Protein AF-A0A6M4IP39-F1 (afdb_monomer_lite)

Secondary structure (DSSP, 8-state):
----------GGGTSS-TTS-HHHHS--PPPPSS-TTTT-HHHHHT-S-TTSPTTSHHHHHHHHHHHHHS-HHHHHHHHHHHHHHT-EEEE----HHHHHHHHTTPPBPPTT--PPBP-TTHHHHBSS--GGGTTBBB---TTS-B-GGGS-SSPPPHHHHSS--HHHHHHHHHHIIIIIHHHHHHTT-TTT-S----SHHHHHHHHHHHHHHHHHHHHHHHHHHTSGGGGTEEEETTEEEETTBTTS--B----EEEEESSTT-PBP-STHHHHHHHHHHH-TTT---S--TTT----SHHHHHHHHHHHHTTSTTTPPPEEEE-TTS-EEEEEEETTTTEEEEGGG-TT--GGGGGSHHHHTT-

Foldseek 3Di:
DDDDPDDPDPCVVPDDDLFDCQVVLQDFQDFDPDQPQPVVVVLLQQAADVVDDRPDLNRQLFSQLLCQQAGRLQLVLLQVLCQVLQKKFWFGGDGPLLLVCLNRRATADAPSQPFFFADLLCLLQEVPDDPSRGQFGFAFQSLDNFWQVPDDPDQDALVVQLDDDVVSLVVSVVCSVPPRVVVCVVVPVVVVRPDDPDDVVSSVVSVVVNSVNSNSNSVCVCCCPPNRCVVFWDHDRGFIDGPVGNPHTHGHATGTAFMANFPFAHGDDDPSQVVSQVSQCPRSSHNDNDGHLLNDDDPDPVSVVVSVVVLVLQAPQAHFWIFMRGSVSHTHTWGQHVVVRTTDGVVVHVNSCNSSCVGPSSVVVD

Radius of gyration: 21.21 Å; chains: 1; bounding box: 54×67×52 Å

Sequence (366 aa):
MTGPKVSRENAFFNQPGENSNIAPVVFKSDPANSSTGWNKATYFQQLGDPRHAMGSAERNMEQEYLLQGMVKGAMTAAAQISTKYKIGISVRPTGVLAHMGIESGNPTKAQEFKNKTSKELDFFLCDEIKWEDIGAVVHYNPRVGWTSGARPNGAVKVSAAAQVTDQEWLKKRTYIESVRLPTLKSRKFDERLRFWPKTEQDWNKLRDLFKDRAKEFAEEDHEYRFGHYKEHAAIEGPYIRLKARPDVNMVGDHDLFGFTKDDTGTLIHDATFPHVQKALQESLEFQAQHGGIWNWRPSEPFHQEIKRKIMGAHSPPNGDPLLHFLPSGVLRAAFYIPATERLESVWEHPGAATWRTQTFSGKAKQ

pLDDT: mean 81.84, std 15.63, range [29.33, 96.69]

Organism: NCBI:txid2732249

Structure (mmCIF, N/CA/C/O backbone):
data_AF-A0A6M4IP39-F1
#
_entry.id   AF-A0A6M4IP39-F1
#
loop_
_atom_site.group_PDB
_atom_site.id
_atom_site.type_symbol
_atom_site.label_atom_id
_atom_site.label_alt_id
_atom_site.label_comp_id
_atom_site.label_asym_id
_atom_site.label_entity_id
_atom_site.label_seq_id
_atom_site.pdbx_PDB_ins_code
_atom_site.Cartn_x
_atom_site.Cartn_y
_atom_site.Cartn_z
_atom_site.occupancy
_atom_site.B_iso_or_equiv
_atom_site.auth_seq_id
_atom_site.auth_comp_id
_atom_site.auth_asym_id
_atom_site.auth_atom_id
_atom_site.pdbx_PDB_model_num
ATOM 1 N N . MET A 1 1 ? -6.170 -42.284 15.756 1.00 32.41 1 MET A N 1
ATOM 2 C CA . MET A 1 1 ? -4.795 -41.756 15.641 1.00 32.41 1 MET A CA 1
ATOM 3 C C . MET A 1 1 ? -4.872 -40.405 14.959 1.00 32.41 1 MET A C 1
ATOM 5 O O . MET A 1 1 ? -5.077 -40.325 13.758 1.00 32.41 1 MET A O 1
ATOM 9 N N . THR A 1 2 ? -4.864 -39.351 15.763 1.00 34.38 2 THR A N 1
ATOM 10 C CA . THR A 1 2 ? -4.956 -37.958 15.329 1.00 34.38 2 THR A CA 1
ATOM 11 C C . THR A 1 2 ? -3.569 -37.498 14.899 1.00 34.38 2 THR A C 1
ATOM 13 O O . THR A 1 2 ? -2.687 -37.370 15.746 1.00 34.38 2 THR A O 1
ATOM 16 N N . GLY A 1 3 ? -3.371 -37.300 13.594 1.00 30.23 3 GLY A N 1
ATOM 17 C CA . GLY A 1 3 ? -2.144 -36.704 13.067 1.00 30.23 3 GLY A CA 1
ATOM 18 C C . GLY A 1 3 ? -1.891 -35.310 13.662 1.00 30.23 3 GLY A C 1
ATOM 19 O O . GLY A 1 3 ? -2.824 -34.698 14.197 1.00 30.23 3 GLY A O 1
ATOM 20 N N . PRO A 1 4 ? -0.650 -34.800 13.603 1.00 29.33 4 PRO A N 1
ATOM 21 C CA . PRO A 1 4 ? -0.313 -33.521 14.208 1.00 29.33 4 PRO A CA 1
ATOM 22 C C . PRO A 1 4 ? -1.158 -32.411 13.576 1.00 29.33 4 PRO A C 1
ATOM 24 O O . PRO A 1 4 ? -1.096 -32.169 12.372 1.00 29.33 4 PRO A O 1
ATOM 27 N N . LYS A 1 5 ? -1.964 -31.737 14.401 1.00 32.75 5 LYS A N 1
ATOM 28 C CA . LYS A 1 5 ? -2.618 -30.477 14.045 1.00 32.75 5 LYS A CA 1
ATOM 29 C C . LYS A 1 5 ? -1.533 -29.406 13.978 1.00 32.75 5 LYS A C 1
ATOM 31 O O . LYS A 1 5 ? -1.118 -28.900 15.015 1.00 32.75 5 LYS A O 1
ATOM 36 N N . VAL A 1 6 ? -1.068 -29.075 12.779 1.00 30.69 6 VAL A N 1
ATOM 37 C CA . VAL A 1 6 ? -0.152 -27.946 12.582 1.00 30.69 6 VAL A CA 1
ATOM 38 C C . VAL A 1 6 ? -1.001 -26.674 12.574 1.00 30.69 6 VAL A C 1
ATOM 40 O O . VAL A 1 6 ? -1.748 -26.413 11.630 1.00 30.69 6 VAL A O 1
ATOM 43 N N . SER A 1 7 ? -0.980 -25.928 13.678 1.00 34.69 7 SER A N 1
ATOM 44 C CA . SER A 1 7 ? -1.553 -24.586 13.732 1.00 34.69 7 SER A CA 1
ATOM 45 C C . SER A 1 7 ? -0.706 -23.645 12.868 1.00 34.69 7 SER A C 1
ATOM 47 O O . SER A 1 7 ? 0.518 -23.733 12.856 1.00 34.69 7 SER A O 1
ATOM 49 N N . ARG A 1 8 ? -1.366 -22.731 12.143 1.00 36.94 8 ARG A N 1
ATOM 50 C CA . ARG A 1 8 ? -0.761 -21.561 11.482 1.00 36.94 8 ARG A CA 1
ATOM 51 C C . ARG A 1 8 ? -0.236 -20.555 12.513 1.00 36.94 8 ARG A C 1
ATOM 53 O O . ARG A 1 8 ? -0.721 -19.432 12.592 1.00 36.94 8 ARG A O 1
ATOM 60 N N . GLU A 1 9 ? 0.682 -20.973 13.369 1.00 32.91 9 GLU A N 1
ATOM 61 C CA . GLU A 1 9 ? 1.481 -20.030 14.138 1.00 32.91 9 GLU A CA 1
ATOM 62 C C . GLU A 1 9 ? 2.682 -19.639 13.293 1.00 32.91 9 GLU A C 1
ATOM 64 O O . GLU A 1 9 ? 3.348 -20.483 12.697 1.00 32.91 9 GLU A O 1
ATOM 69 N N . ASN A 1 10 ? 2.900 -18.333 13.200 1.00 38.53 10 ASN A N 1
ATOM 70 C CA . ASN A 1 10 ? 3.994 -17.716 12.478 1.00 38.53 10 ASN A CA 1
ATOM 71 C C . ASN A 1 10 ? 5.320 -18.356 12.936 1.00 38.53 10 ASN A C 1
ATOM 73 O O . ASN A 1 10 ? 5.832 -18.035 14.009 1.00 38.53 10 ASN A O 1
ATOM 77 N N . ALA A 1 11 ? 5.868 -19.284 12.147 1.00 35.00 11 ALA A N 1
ATOM 78 C CA . ALA A 1 11 ? 7.069 -20.048 12.495 1.00 35.00 11 ALA A CA 1
ATOM 79 C C . ALA A 1 11 ? 8.320 -19.160 12.684 1.00 35.00 11 ALA A C 1
ATOM 81 O O . ALA A 1 11 ? 9.316 -19.616 13.242 1.00 35.00 11 ALA A O 1
ATOM 82 N N . PHE A 1 12 ? 8.235 -17.873 12.320 1.00 40.66 12 PHE A N 1
ATOM 83 C CA . PHE A 1 12 ? 9.247 -16.838 12.545 1.00 40.66 12 PHE A CA 1
ATOM 84 C C . PHE A 1 12 ? 9.597 -16.581 14.017 1.00 40.66 12 PHE A C 1
ATOM 86 O O . PHE A 1 12 ? 10.640 -15.989 14.278 1.00 40.66 12 PHE A O 1
ATOM 93 N N . PHE A 1 13 ? 8.771 -17.004 14.983 1.00 37.59 13 PHE A N 1
ATOM 94 C CA . PHE A 1 13 ? 9.135 -16.863 16.399 1.00 37.59 13 PHE A CA 1
ATOM 95 C C . PHE A 1 13 ? 9.952 -18.034 16.957 1.00 37.59 13 PHE A C 1
ATOM 97 O O . PHE A 1 13 ? 10.680 -17.823 17.920 1.00 37.59 13 PHE A O 1
ATOM 104 N N . ASN A 1 14 ? 9.872 -19.237 16.370 1.00 35.69 14 ASN A N 1
ATOM 105 C CA . ASN A 1 14 ? 10.423 -20.448 16.996 1.00 35.69 14 ASN A CA 1
ATOM 106 C C . ASN A 1 14 ? 11.271 -21.352 16.081 1.00 35.69 14 ASN A C 1
ATOM 108 O O . ASN A 1 14 ? 11.807 -22.337 16.587 1.00 35.69 14 ASN A O 1
ATOM 112 N N . GLN A 1 15 ? 11.430 -21.071 14.779 1.00 35.47 15 GLN A N 1
ATOM 113 C CA . GLN A 1 15 ? 12.333 -21.848 13.916 1.00 35.47 15 GLN A CA 1
ATOM 114 C C . GLN A 1 15 ? 13.237 -20.986 13.019 1.00 35.47 15 GLN A C 1
ATOM 116 O O . GLN A 1 15 ? 12.826 -19.917 12.568 1.00 35.47 15 GLN A O 1
ATOM 121 N N . PRO A 1 16 ? 14.475 -21.444 12.746 1.00 31.00 16 PRO A N 1
ATOM 122 C CA . PRO A 1 16 ? 15.430 -20.719 11.919 1.00 31.00 16 PRO A CA 1
ATOM 123 C C . PRO A 1 16 ? 15.108 -20.851 10.421 1.00 31.00 16 PRO A C 1
ATOM 125 O O . PRO A 1 16 ? 14.981 -21.958 9.901 1.00 31.00 16 PRO A O 1
ATOM 128 N N . GLY A 1 17 ? 15.060 -19.711 9.723 1.00 40.94 17 GLY A N 1
ATOM 129 C CA . GLY A 1 17 ? 15.098 -19.616 8.259 1.00 40.94 17 GLY A CA 1
ATOM 130 C C . GLY A 1 17 ? 13.974 -18.760 7.677 1.00 40.94 17 GLY A C 1
ATOM 131 O O . GLY A 1 17 ? 12.833 -19.198 7.615 1.00 40.94 17 GLY A O 1
ATOM 132 N N . GLU A 1 18 ? 14.302 -17.565 7.175 1.00 45.69 18 GLU A N 1
ATOM 133 C CA . GLU A 1 18 ? 13.341 -16.636 6.552 1.00 45.69 18 GLU A CA 1
ATOM 134 C C . GLU A 1 18 ? 12.689 -17.160 5.257 1.00 45.69 18 GLU A C 1
ATOM 136 O O . GLU A 1 18 ? 11.872 -16.455 4.692 1.00 45.69 18 GLU A O 1
ATOM 141 N N . ASN A 1 19 ? 13.039 -18.357 4.768 1.00 47.47 19 ASN A N 1
ATOM 142 C CA . ASN A 1 19 ? 12.832 -18.760 3.370 1.00 47.47 19 ASN A CA 1
ATOM 143 C C . ASN A 1 19 ? 12.096 -20.102 3.169 1.00 47.47 19 ASN A C 1
ATOM 145 O O . ASN A 1 19 ? 11.864 -20.494 2.027 1.00 47.47 19 ASN A O 1
ATOM 149 N N . SER A 1 20 ? 11.728 -20.827 4.232 1.00 45.84 20 SER A N 1
ATOM 150 C CA . SER A 1 20 ? 11.178 -22.195 4.130 1.00 45.84 20 SER A CA 1
ATOM 151 C C . SER A 1 20 ? 9.643 -22.293 4.147 1.00 45.84 20 SER A C 1
ATOM 153 O O . SER A 1 20 ? 9.112 -23.379 3.919 1.00 45.84 20 SER A O 1
ATOM 155 N N . ASN A 1 21 ? 8.915 -21.189 4.368 1.00 49.69 21 ASN A N 1
ATOM 156 C CA . ASN A 1 21 ? 7.457 -21.197 4.586 1.00 49.69 21 ASN A CA 1
ATOM 157 C C . ASN A 1 21 ? 6.626 -20.562 3.456 1.00 49.69 21 ASN A C 1
ATOM 159 O O . ASN A 1 21 ? 5.418 -20.383 3.609 1.00 49.69 21 ASN A O 1
ATOM 163 N N . ILE A 1 22 ? 7.223 -20.327 2.283 1.00 57.88 22 ILE A N 1
ATOM 164 C CA . ILE A 1 22 ? 6.550 -19.687 1.141 1.00 57.88 22 ILE A CA 1
ATOM 165 C C . ILE A 1 22 ? 5.250 -20.410 0.761 1.00 57.88 22 ILE A C 1
ATOM 167 O O . ILE A 1 22 ? 4.210 -19.777 0.625 1.00 57.88 22 ILE A O 1
ATOM 171 N N . ALA A 1 23 ? 5.268 -21.738 0.610 1.00 51.28 23 ALA A N 1
ATOM 172 C CA . ALA A 1 23 ? 4.086 -22.489 0.174 1.00 51.28 23 ALA A CA 1
ATOM 173 C C . ALA A 1 23 ? 2.902 -22.454 1.177 1.00 51.28 23 ALA A C 1
ATOM 175 O O . ALA A 1 23 ? 1.770 -22.281 0.726 1.00 51.28 23 ALA A O 1
ATOM 176 N N . PRO A 1 24 ? 3.113 -22.584 2.504 1.00 52.00 24 PRO A N 1
ATOM 177 C CA . PRO A 1 24 ? 2.072 -22.354 3.513 1.00 52.00 24 PRO A CA 1
ATOM 178 C C . PRO A 1 24 ? 1.496 -20.930 3.555 1.00 52.00 24 PRO A C 1
ATOM 180 O O . PRO A 1 24 ? 0.320 -20.769 3.885 1.00 52.00 24 PRO A O 1
ATOM 183 N N . VAL A 1 25 ? 2.325 -19.919 3.271 1.00 55.12 25 VAL A N 1
ATOM 184 C CA . VAL A 1 25 ? 1.980 -18.487 3.363 1.00 55.12 25 VAL A CA 1
ATOM 185 C C . VAL A 1 25 ? 1.290 -17.993 2.084 1.00 55.12 25 VAL A C 1
ATOM 187 O O . VAL A 1 25 ? 0.433 -17.115 2.127 1.00 55.12 25 VAL A O 1
ATOM 190 N N . VAL A 1 26 ? 1.564 -18.636 0.947 1.00 56.53 26 VAL A N 1
ATOM 191 C CA . VAL A 1 26 ? 0.835 -18.481 -0.318 1.00 56.53 26 VAL A CA 1
ATOM 192 C C . VAL A 1 26 ? -0.561 -19.105 -0.181 1.00 56.53 26 VAL A C 1
ATOM 194 O O . VAL A 1 26 ? -0.876 -20.172 -0.711 1.00 56.53 26 VAL A O 1
ATOM 197 N N . PHE A 1 27 ? -1.428 -18.466 0.597 1.00 57.66 27 PHE A N 1
ATOM 198 C CA . PHE A 1 27 ? -2.821 -18.860 0.673 1.00 57.66 27 PHE A CA 1
ATOM 199 C C . PHE A 1 27 ? -3.473 -18.657 -0.699 1.00 57.66 27 PHE A C 1
ATOM 201 O O . PHE A 1 27 ? -3.361 -17.599 -1.316 1.00 57.66 27 PHE A O 1
ATOM 208 N N . LYS A 1 28 ? -4.147 -19.694 -1.198 1.00 56.03 28 LYS A N 1
ATOM 209 C CA . LYS A 1 28 ? -4.933 -19.616 -2.428 1.00 56.03 28 LYS A CA 1
ATOM 210 C C . LYS A 1 28 ? -6.314 -19.082 -2.060 1.00 56.03 28 LYS A C 1
ATOM 212 O O . LYS A 1 28 ? -7.106 -19.822 -1.488 1.00 56.03 28 LYS A O 1
ATOM 217 N N . SER A 1 29 ? -6.601 -17.820 -2.364 1.00 59.88 29 SER A N 1
ATOM 218 C CA . SER A 1 29 ? -7.988 -17.359 -2.446 1.00 59.88 29 SER A CA 1
ATOM 219 C C . SER A 1 29 ? -8.647 -18.008 -3.656 1.00 59.88 29 SER A C 1
ATOM 221 O O . SER A 1 29 ? -8.088 -18.001 -4.761 1.00 59.88 29 SER A O 1
ATOM 223 N N . ASP A 1 30 ? -9.846 -18.541 -3.454 1.00 64.81 30 ASP A N 1
ATOM 224 C CA . ASP A 1 30 ? -10.755 -18.759 -4.570 1.00 64.81 30 ASP A CA 1
ATOM 225 C C . ASP A 1 30 ? -11.173 -17.387 -5.123 1.00 64.81 30 ASP A C 1
ATOM 227 O O . ASP A 1 30 ? -11.364 -16.449 -4.339 1.00 64.81 30 ASP A O 1
ATOM 231 N N . PRO A 1 31 ? -11.298 -17.229 -6.452 1.00 66.25 31 PRO A N 1
ATOM 232 C CA . PRO A 1 31 ? -11.844 -16.010 -7.032 1.00 66.25 31 PRO A CA 1
ATOM 233 C C . PRO A 1 31 ? -13.215 -15.696 -6.428 1.00 66.25 31 PRO A C 1
ATOM 235 O O . PRO A 1 31 ? -14.094 -16.561 -6.375 1.00 66.25 31 PRO A O 1
ATOM 238 N N . ALA A 1 32 ? -13.416 -14.460 -5.972 1.00 65.12 32 ALA A N 1
ATOM 239 C CA . ALA A 1 32 ? -14.721 -14.051 -5.481 1.00 65.12 32 ALA A CA 1
ATOM 240 C C . ALA A 1 32 ? -15.706 -13.935 -6.656 1.00 65.12 32 ALA A C 1
ATOM 242 O O . ALA A 1 32 ? -15.458 -13.224 -7.628 1.00 65.12 32 ALA A O 1
ATOM 243 N N . ASN A 1 33 ? -16.869 -14.584 -6.547 1.00 59.91 33 ASN A N 1
ATOM 244 C CA . ASN A 1 33 ? -17.931 -14.495 -7.562 1.00 59.91 33 ASN A CA 1
ATOM 245 C C . ASN A 1 33 ? -18.679 -13.142 -7.541 1.00 59.91 33 ASN A C 1
ATOM 247 O O . ASN A 1 33 ? -19.516 -12.878 -8.402 1.00 59.91 33 ASN A O 1
ATOM 251 N N . SER A 1 34 ? -18.418 -12.293 -6.542 1.00 64.69 34 SER A N 1
ATOM 252 C CA . SER A 1 34 ? -19.003 -10.958 -6.377 1.00 64.69 34 SER A CA 1
ATOM 253 C C . SER A 1 34 ? -18.139 -10.110 -5.443 1.00 64.69 34 SER A C 1
ATOM 255 O O . SER A 1 34 ? -17.521 -10.663 -4.538 1.00 64.69 34 SER A O 1
ATOM 257 N N . SER A 1 35 ? -18.155 -8.780 -5.583 1.00 63.84 35 SER A N 1
ATOM 258 C CA . SER A 1 35 ? -17.438 -7.897 -4.649 1.00 63.84 35 SER A CA 1
ATOM 259 C C . SER A 1 35 ? -18.104 -7.897 -3.265 1.00 63.84 35 SER A C 1
ATOM 261 O O . SER A 1 35 ? -19.303 -7.623 -3.121 1.00 63.84 35 SER A O 1
ATOM 263 N N . THR A 1 36 ? -17.321 -8.219 -2.237 1.00 67.62 36 THR A N 1
ATOM 264 C CA . THR A 1 36 ? -17.789 -8.347 -0.853 1.00 67.62 36 THR A CA 1
ATOM 265 C C . THR A 1 36 ? -18.111 -6.974 -0.244 1.00 67.62 36 THR A C 1
ATOM 267 O O . THR A 1 36 ? -17.417 -5.985 -0.460 1.00 67.62 36 THR A O 1
ATOM 270 N N . GLY A 1 37 ? -19.197 -6.889 0.532 1.00 67.44 37 GLY A N 1
ATOM 271 C CA . GLY A 1 37 ? -19.563 -5.688 1.298 1.00 67.44 37 GLY A CA 1
ATOM 272 C C . GLY A 1 37 ? -20.497 -4.693 0.593 1.00 67.44 37 GLY A C 1
ATOM 273 O O . GLY A 1 37 ? -21.077 -3.842 1.261 1.00 67.44 37 GLY A O 1
ATOM 274 N N . TRP A 1 38 ? -20.764 -4.799 -0.713 1.00 68.06 38 TRP A N 1
ATOM 275 C CA . TRP A 1 38 ? -21.693 -3.869 -1.394 1.00 68.06 38 TRP A CA 1
ATOM 276 C C . TRP A 1 38 ? -23.122 -3.876 -0.831 1.00 68.06 38 TRP A C 1
ATOM 278 O O . TRP A 1 38 ? -23.805 -2.855 -0.865 1.00 68.06 38 TRP A O 1
ATOM 288 N N . ASN A 1 39 ? -23.553 -4.990 -0.238 1.00 73.88 39 ASN A N 1
ATOM 289 C CA . ASN A 1 39 ? -24.839 -5.116 0.449 1.00 73.88 39 ASN A CA 1
ATOM 290 C C . ASN A 1 39 ? -24.848 -4.539 1.883 1.00 73.88 39 ASN A C 1
ATOM 292 O O . ASN A 1 39 ? -25.855 -4.652 2.580 1.00 73.88 39 ASN A O 1
ATOM 296 N N . LYS A 1 40 ? -23.753 -3.919 2.344 1.00 81.62 40 LYS A N 1
ATOM 297 C CA . LYS A 1 40 ? -23.612 -3.302 3.676 1.00 81.62 40 LYS A CA 1
ATOM 298 C C . LYS A 1 40 ? -23.614 -1.772 3.605 1.00 81.62 40 LYS A C 1
ATOM 300 O O . LYS A 1 40 ? -22.823 -1.116 4.276 1.00 81.62 40 LYS A O 1
ATOM 305 N N . ALA A 1 41 ? -24.500 -1.188 2.797 1.00 82.00 41 ALA A N 1
ATOM 306 C CA . ALA A 1 41 ? -24.545 0.259 2.558 1.00 82.00 41 ALA A CA 1
ATOM 307 C C . ALA A 1 41 ? -24.568 1.100 3.851 1.00 82.00 41 ALA A C 1
ATOM 309 O O . ALA A 1 41 ? -23.860 2.099 3.940 1.00 82.00 41 ALA A O 1
ATOM 310 N N . THR A 1 42 ? -25.308 0.658 4.871 1.00 85.69 42 THR A N 1
ATOM 311 C CA . THR A 1 42 ? -25.401 1.343 6.170 1.00 85.69 42 THR A CA 1
ATOM 312 C C . THR A 1 42 ? -24.066 1.413 6.910 1.00 85.69 42 THR A C 1
ATOM 314 O O . THR A 1 42 ? -23.746 2.456 7.468 1.00 85.69 42 THR A O 1
ATOM 317 N N . TYR A 1 43 ? -23.255 0.351 6.868 1.00 88.25 43 TYR A N 1
ATOM 318 C CA . TYR A 1 43 ? -21.908 0.361 7.446 1.00 88.25 43 TYR A CA 1
ATOM 319 C C . TYR A 1 43 ? -21.026 1.402 6.747 1.00 88.25 43 TYR A C 1
ATOM 321 O O . TYR A 1 43 ? -20.397 2.229 7.402 1.00 88.25 43 TYR A O 1
ATOM 329 N N . PHE A 1 44 ? -21.046 1.426 5.411 1.00 88.88 44 PHE A N 1
ATOM 330 C CA . PHE A 1 44 ? -20.214 2.355 4.646 1.00 88.88 44 PHE A CA 1
ATOM 331 C C . PHE A 1 44 ? -20.637 3.818 4.800 1.00 88.88 44 PHE A C 1
ATOM 333 O O . PHE A 1 44 ? -19.781 4.697 4.790 1.00 88.88 44 PHE A O 1
ATOM 340 N N . GLN A 1 45 ? -21.929 4.090 4.996 1.00 87.44 45 GLN A N 1
ATOM 341 C CA . GLN A 1 45 ? -22.440 5.429 5.322 1.00 87.44 45 GLN A CA 1
ATOM 342 C C . GLN A 1 45 ? -21.949 5.928 6.691 1.00 87.44 45 GLN A C 1
ATOM 344 O O . GLN A 1 45 ? -21.819 7.131 6.901 1.00 87.44 45 GLN A O 1
ATOM 349 N N . GLN A 1 46 ? -21.633 5.005 7.601 1.00 91.00 46 GLN A N 1
ATOM 350 C CA . GLN A 1 46 ? -21.179 5.277 8.963 1.00 91.00 46 GLN A CA 1
ATOM 351 C C . GLN A 1 46 ? -19.649 5.234 9.119 1.00 91.00 46 GLN A C 1
ATOM 353 O O . GLN A 1 46 ? -19.152 5.201 10.244 1.00 91.00 46 GLN A O 1
ATOM 358 N N . LEU A 1 47 ? -18.878 5.321 8.031 1.00 94.81 47 LEU A N 1
ATOM 359 C CA . LEU A 1 47 ? -17.418 5.478 8.104 1.00 94.81 47 LEU A CA 1
ATOM 360 C C . LEU A 1 47 ? -17.005 6.882 8.546 1.00 94.81 47 LEU A C 1
ATOM 362 O O . LEU A 1 47 ? -17.576 7.855 8.055 1.00 94.81 47 LEU A O 1
ATOM 366 N N . GLY A 1 48 ? -16.015 6.971 9.436 1.00 95.31 48 GLY A N 1
ATOM 367 C CA . GLY A 1 48 ? -15.448 8.199 9.999 1.00 95.31 48 GLY A CA 1
ATOM 368 C C . GLY A 1 48 ? -15.761 8.411 11.488 1.00 95.31 48 GLY A C 1
ATOM 369 O O . GLY A 1 48 ? -16.521 7.659 12.110 1.00 95.31 48 GLY A O 1
ATOM 370 N N . ASP A 1 49 ? -15.230 9.489 12.060 1.00 93.94 49 ASP A N 1
ATOM 371 C CA . ASP A 1 49 ? -15.394 9.872 13.464 1.00 93.94 49 ASP A CA 1
ATOM 372 C C . ASP A 1 49 ? -16.818 10.388 13.771 1.00 93.94 49 ASP A C 1
ATOM 374 O O . ASP A 1 49 ? -17.264 11.369 13.160 1.00 93.94 49 ASP A O 1
ATOM 378 N N . PRO A 1 50 ? -17.582 9.726 14.667 1.00 93.81 50 PRO A N 1
ATOM 379 C CA . PRO A 1 50 ? -19.012 9.989 14.886 1.00 93.81 50 PRO A CA 1
ATOM 380 C C . PRO A 1 50 ? -19.320 11.371 15.472 1.00 93.81 50 PRO A C 1
ATOM 382 O O . PRO A 1 50 ? -20.485 11.761 15.524 1.00 93.81 50 PRO A O 1
ATOM 385 N N . ARG A 1 51 ? -18.305 12.133 15.892 1.00 94.25 51 ARG A N 1
ATOM 386 C CA . ARG A 1 51 ? -18.474 13.529 16.322 1.00 94.25 51 ARG A CA 1
ATOM 387 C C . ARG A 1 51 ? -18.837 14.464 15.169 1.00 94.25 51 ARG A C 1
ATOM 389 O O . ARG A 1 51 ? -19.375 15.542 15.408 1.00 94.25 51 ARG A O 1
ATOM 396 N N . HIS A 1 52 ? -18.570 14.055 13.931 1.00 94.75 52 HIS A N 1
ATOM 397 C CA . HIS A 1 52 ? -18.977 14.776 12.731 1.00 94.75 52 HIS A CA 1
ATOM 398 C C . HIS A 1 52 ? -20.23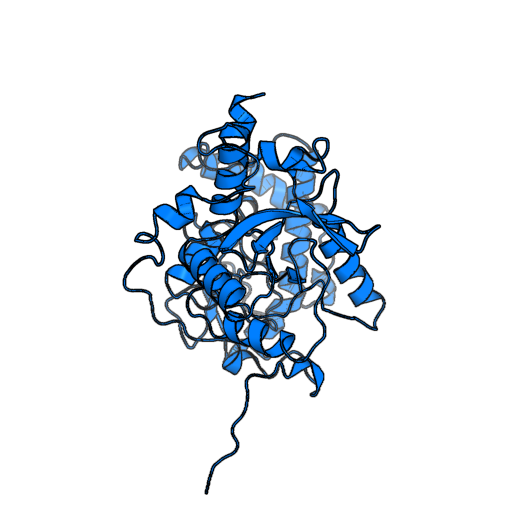0 14.142 12.126 1.00 94.75 52 HIS A C 1
ATOM 400 O O . HIS A 1 52 ? -20.300 12.926 11.932 1.00 94.75 52 HIS A O 1
ATOM 406 N N . ALA A 1 53 ? -21.224 14.976 11.813 1.00 94.69 53 ALA A N 1
ATOM 407 C CA . ALA A 1 53 ? -22.481 14.523 11.232 1.00 94.69 53 ALA A CA 1
ATOM 408 C C . ALA A 1 53 ? -22.268 13.876 9.852 1.00 94.69 53 ALA A C 1
ATOM 410 O O . ALA A 1 53 ? -21.437 14.324 9.061 1.00 94.69 53 ALA A O 1
ATOM 411 N N . MET A 1 54 ? -23.061 12.847 9.535 1.00 93.19 54 MET A N 1
ATOM 412 C CA . MET A 1 54 ? -23.073 12.251 8.194 1.00 93.19 54 MET A CA 1
ATOM 413 C C . MET A 1 54 ? -23.355 13.319 7.130 1.00 93.19 54 MET A C 1
ATOM 415 O O . MET A 1 54 ? -24.281 14.114 7.277 1.00 93.19 54 MET A O 1
ATOM 419 N N . GLY A 1 55 ? -22.544 13.339 6.070 1.00 90.81 55 GLY A N 1
ATOM 420 C CA . GLY A 1 55 ? -22.629 14.332 4.997 1.00 90.81 55 GLY A CA 1
ATOM 421 C C . GLY A 1 55 ? -21.934 15.667 5.287 1.00 90.81 55 GLY A C 1
ATOM 422 O O . GLY A 1 55 ? -21.858 16.498 4.381 1.00 90.81 55 GLY A O 1
ATOM 423 N N . SER A 1 56 ? -21.401 15.891 6.498 1.00 94.56 56 SER A N 1
ATOM 424 C CA . SER A 1 56 ? -20.550 17.059 6.753 1.00 94.56 56 SER A CA 1
ATOM 425 C C . SER A 1 56 ? -19.260 16.968 5.938 1.00 94.56 56 SER A C 1
ATOM 427 O O . SER A 1 56 ? -18.808 15.885 5.564 1.00 94.56 56 SER A O 1
ATOM 429 N N . ALA A 1 57 ? -18.627 18.108 5.673 1.00 93.19 57 ALA A N 1
ATOM 430 C CA . ALA A 1 57 ? -17.388 18.122 4.907 1.00 93.19 57 ALA A CA 1
ATOM 431 C C . ALA A 1 57 ? -16.252 17.359 5.610 1.00 93.19 57 ALA A C 1
ATOM 433 O O . ALA A 1 57 ? -15.480 16.668 4.954 1.00 93.19 57 ALA A O 1
ATOM 434 N N . GLU A 1 58 ? -16.156 17.464 6.936 1.00 94.75 58 GLU A N 1
ATOM 435 C CA . GLU A 1 58 ? -15.216 16.710 7.775 1.00 94.75 58 GLU A CA 1
ATOM 436 C C . GLU A 1 58 ? -15.441 15.212 7.597 1.00 94.75 58 GLU A C 1
ATOM 438 O O . GLU A 1 58 ? -14.517 14.469 7.264 1.00 94.75 58 GLU A O 1
ATOM 443 N N . ARG A 1 59 ? -16.701 14.791 7.713 1.00 94.62 59 ARG A N 1
ATOM 444 C CA . ARG A 1 59 ? -17.088 13.398 7.555 1.00 94.62 59 ARG A CA 1
ATOM 445 C C . ARG A 1 59 ? -16.793 12.860 6.155 1.00 94.62 59 ARG A C 1
ATOM 447 O O . ARG A 1 59 ? -16.253 11.764 6.040 1.00 94.62 59 ARG A O 1
ATOM 454 N N . ASN A 1 60 ? -17.098 13.630 5.111 1.00 95.06 60 ASN A N 1
ATOM 455 C CA . ASN A 1 60 ? -16.843 13.237 3.725 1.00 95.06 60 ASN A CA 1
ATOM 456 C C . ASN A 1 60 ? -15.339 13.110 3.449 1.00 95.06 60 ASN A C 1
ATOM 458 O O . ASN A 1 60 ? -14.922 12.127 2.846 1.00 95.06 60 ASN A O 1
ATOM 462 N N . MET A 1 61 ? -14.511 14.042 3.946 1.00 95.50 61 MET A N 1
ATOM 463 C CA . MET A 1 61 ? -13.049 13.943 3.832 1.00 95.50 61 MET A CA 1
ATOM 464 C C . MET A 1 61 ? -12.531 12.636 4.440 1.00 95.50 61 MET A C 1
ATOM 466 O O . MET A 1 61 ? -11.794 11.894 3.796 1.00 95.50 61 MET A O 1
ATOM 470 N N . GLU A 1 62 ? -12.922 12.327 5.674 1.00 96.44 62 GLU A N 1
ATOM 471 C CA . GLU A 1 62 ? -12.462 11.106 6.337 1.00 96.44 62 GLU A CA 1
ATOM 472 C C . GLU A 1 62 ? -12.991 9.842 5.653 1.00 96.44 62 GLU A C 1
ATOM 474 O O . GLU A 1 62 ? -12.229 8.911 5.413 1.00 96.44 62 GLU A O 1
ATOM 479 N N . GLN A 1 63 ? -14.269 9.811 5.275 1.00 95.56 63 GLN A N 1
ATOM 480 C CA . GLN A 1 63 ? -14.859 8.683 4.557 1.00 95.56 63 GLN A CA 1
ATOM 481 C C . GLN A 1 63 ? -14.154 8.425 3.219 1.00 95.56 63 GLN A C 1
ATOM 483 O O . GLN A 1 63 ? -13.845 7.276 2.902 1.00 95.56 63 GLN A O 1
ATOM 488 N N . GLU A 1 64 ? -13.864 9.474 2.448 1.00 94.19 64 GLU A N 1
ATOM 489 C CA . GLU A 1 64 ? -13.094 9.376 1.207 1.00 94.19 64 GLU A CA 1
ATOM 490 C C . GLU A 1 64 ? -11.694 8.817 1.462 1.00 94.19 64 GLU A C 1
ATOM 492 O O . GLU A 1 64 ? -11.260 7.922 0.740 1.00 94.19 64 GLU A O 1
ATOM 497 N N . TYR A 1 65 ? -11.004 9.302 2.498 1.00 94.69 65 TYR A N 1
ATOM 498 C CA . TYR A 1 65 ? -9.683 8.804 2.874 1.00 94.69 65 TYR A CA 1
ATOM 499 C C . TYR A 1 65 ? -9.713 7.306 3.205 1.00 94.69 65 TYR A C 1
ATOM 501 O O . TYR A 1 65 ? -8.925 6.528 2.668 1.00 94.69 65 TYR A O 1
ATOM 509 N N . LEU A 1 66 ? -10.666 6.888 4.044 1.00 94.56 66 LEU A N 1
ATOM 510 C CA . LEU A 1 66 ? -10.839 5.491 4.435 1.00 94.56 66 LEU A CA 1
ATOM 511 C C . LEU A 1 66 ? -11.090 4.611 3.205 1.00 94.56 66 LEU A C 1
ATOM 513 O O . LEU A 1 66 ? -10.374 3.632 3.000 1.00 94.56 66 LEU A O 1
ATOM 517 N N . LEU A 1 67 ? -12.057 4.978 2.357 1.00 91.25 67 LEU A N 1
ATOM 518 C CA . LEU A 1 67 ? -12.428 4.217 1.155 1.00 91.25 67 LEU A CA 1
ATOM 519 C C . LEU A 1 67 ? -11.318 4.168 0.094 1.00 91.25 67 LEU A C 1
ATOM 521 O O . LEU A 1 67 ? -11.296 3.250 -0.723 1.00 91.25 67 LEU A O 1
ATOM 525 N N . GLN A 1 68 ? -10.395 5.131 0.096 1.00 88.56 68 GLN A N 1
ATOM 526 C CA . GLN A 1 68 ? -9.199 5.100 -0.749 1.00 88.56 68 GLN A CA 1
ATOM 527 C C . GLN A 1 68 ? -8.074 4.221 -0.177 1.00 88.56 68 GLN A C 1
ATOM 529 O O . GLN A 1 68 ? -7.184 3.810 -0.924 1.00 88.56 68 GLN A O 1
ATOM 534 N N . GLY A 1 69 ? -8.090 3.951 1.131 1.00 89.19 69 GLY A N 1
ATOM 535 C CA . GLY A 1 69 ? -7.041 3.211 1.833 1.00 89.19 69 GLY A CA 1
ATOM 536 C C . GLY A 1 69 ? -7.283 1.706 1.968 1.00 89.19 69 GLY A C 1
ATOM 537 O O . GLY A 1 69 ? -6.345 0.975 2.292 1.00 89.19 69 GLY A O 1
ATOM 538 N N . MET A 1 70 ? -8.514 1.227 1.752 1.00 89.38 70 MET A N 1
ATOM 539 C CA . MET A 1 70 ? -8.863 -0.195 1.834 1.00 89.38 70 MET A CA 1
ATOM 540 C C . MET A 1 70 ? -10.139 -0.514 1.049 1.00 89.38 70 MET A C 1
ATOM 542 O O . MET A 1 70 ? -11.047 0.305 0.937 1.00 89.38 70 MET A O 1
ATOM 546 N N . VAL A 1 71 ? -10.215 -1.727 0.511 1.00 86.06 71 VAL A N 1
ATOM 547 C CA . VAL A 1 71 ? -11.399 -2.223 -0.202 1.00 86.06 71 VAL A CA 1
ATOM 548 C C . VAL A 1 71 ? -12.495 -2.701 0.754 1.00 86.06 71 VAL A C 1
ATOM 550 O O . VAL A 1 71 ? -12.252 -3.015 1.921 1.00 86.06 71 VAL A O 1
ATOM 553 N N . LYS A 1 72 ? -13.737 -2.732 0.264 1.00 87.50 72 LYS A N 1
ATOM 554 C CA . LYS A 1 72 ? -14.939 -2.914 1.092 1.00 87.50 72 LYS A CA 1
ATOM 555 C C . LYS A 1 72 ? -15.001 -4.288 1.757 1.00 87.50 72 LYS A C 1
ATOM 557 O O . LYS A 1 72 ? -15.438 -4.377 2.909 1.00 87.50 72 LYS A O 1
ATOM 562 N N . GLY A 1 73 ? -14.569 -5.340 1.065 1.00 85.69 73 GLY A N 1
ATOM 563 C CA . GLY A 1 73 ? -14.518 -6.697 1.600 1.00 85.69 73 GLY A CA 1
ATOM 564 C C . GLY A 1 73 ? -13.612 -6.775 2.822 1.00 85.69 73 GLY A C 1
ATOM 565 O O . GLY A 1 73 ? -14.059 -7.168 3.900 1.00 85.69 73 GLY A O 1
ATOM 566 N N . ALA A 1 74 ? -12.381 -6.290 2.680 1.00 88.38 74 ALA A N 1
ATOM 567 C CA . ALA A 1 74 ? -11.397 -6.243 3.752 1.00 88.38 74 ALA A CA 1
ATOM 568 C C . ALA A 1 74 ? -11.845 -5.385 4.940 1.00 88.38 74 ALA A C 1
ATOM 570 O O . ALA A 1 74 ? -11.733 -5.818 6.087 1.00 88.38 74 ALA A O 1
ATOM 571 N N . MET A 1 75 ? -12.426 -4.204 4.682 1.00 92.06 75 MET A N 1
ATOM 572 C CA . MET A 1 75 ? -12.997 -3.366 5.742 1.00 92.06 75 MET A CA 1
ATOM 573 C C . MET A 1 75 ? -14.078 -4.111 6.525 1.00 92.06 75 MET A C 1
ATOM 575 O O . MET A 1 75 ? -14.100 -4.083 7.754 1.00 92.06 75 MET A O 1
ATOM 579 N N . THR A 1 76 ? -14.967 -4.806 5.813 1.00 90.69 76 THR A N 1
ATOM 580 C CA . THR A 1 76 ? -16.053 -5.572 6.432 1.00 90.69 76 THR A CA 1
ATOM 581 C C . THR A 1 76 ? -15.497 -6.712 7.286 1.00 90.69 76 THR A C 1
ATOM 583 O O . THR A 1 76 ? -15.940 -6.890 8.421 1.00 90.69 76 THR A O 1
ATOM 586 N N . ALA A 1 77 ? -14.511 -7.454 6.776 1.00 90.62 77 ALA A N 1
ATOM 587 C CA . ALA A 1 77 ? -13.867 -8.543 7.505 1.00 90.62 77 ALA A CA 1
ATOM 588 C C . ALA A 1 77 ? -13.149 -8.036 8.765 1.00 90.62 77 ALA A C 1
ATOM 590 O O . ALA A 1 77 ? -13.379 -8.555 9.859 1.00 90.62 77 ALA A O 1
ATOM 591 N N . ALA A 1 78 ? -12.349 -6.974 8.644 1.00 94.00 78 ALA A N 1
ATOM 592 C CA . ALA A 1 78 ? -11.652 -6.365 9.772 1.00 94.00 78 ALA A CA 1
ATOM 593 C C . ALA A 1 78 ? -12.627 -5.842 10.836 1.00 94.00 78 ALA A C 1
ATOM 595 O O . ALA A 1 78 ? -12.427 -6.107 12.019 1.00 94.00 78 ALA A O 1
ATOM 596 N N . ALA A 1 79 ? -13.718 -5.178 10.441 1.00 94.06 79 ALA A N 1
ATOM 597 C CA . ALA A 1 79 ? -14.744 -4.712 11.373 1.00 94.06 79 ALA A CA 1
ATOM 598 C C . ALA A 1 79 ? -15.422 -5.875 12.117 1.00 94.06 79 ALA A C 1
ATOM 600 O O . ALA A 1 79 ? -15.552 -5.840 13.339 1.00 94.06 79 ALA A O 1
ATOM 601 N N . GLN A 1 80 ? -15.801 -6.942 11.407 1.00 93.88 80 GLN A N 1
ATOM 602 C CA . GLN A 1 80 ? -16.408 -8.128 12.021 1.00 93.88 80 GLN A CA 1
ATOM 603 C C . GLN A 1 80 ? -15.462 -8.813 13.009 1.00 93.88 80 GLN A C 1
ATOM 605 O O . GLN A 1 80 ? -15.885 -9.204 14.098 1.00 93.88 80 GLN A O 1
ATOM 610 N N . ILE A 1 81 ? -14.183 -8.943 12.649 1.00 94.94 81 ILE A N 1
ATOM 611 C CA . ILE A 1 81 ? -13.154 -9.506 13.523 1.00 94.94 81 ILE A CA 1
ATOM 612 C C . ILE A 1 81 ? -12.951 -8.588 14.739 1.00 94.94 81 ILE A C 1
ATOM 614 O O . ILE A 1 81 ? -12.993 -9.069 15.871 1.00 94.94 81 ILE A O 1
ATOM 618 N N . SER A 1 82 ? -12.822 -7.276 14.539 1.00 94.62 82 SER A N 1
ATOM 619 C CA . SER A 1 82 ? -12.680 -6.289 15.617 1.00 94.62 82 SER A CA 1
ATOM 620 C C . SER A 1 82 ? -13.816 -6.396 16.638 1.00 94.62 82 SER A C 1
ATOM 622 O O . SER A 1 82 ? -13.564 -6.573 17.833 1.00 94.62 82 SER A O 1
ATOM 624 N N . THR A 1 83 ? -15.070 -6.400 16.176 1.00 93.94 83 THR A N 1
ATOM 625 C CA . THR A 1 83 ? -16.249 -6.542 17.039 1.00 93.94 83 THR A CA 1
ATOM 626 C C . THR A 1 83 ? -16.305 -7.906 17.724 1.00 93.94 83 THR A C 1
ATOM 628 O O . THR A 1 83 ? -16.555 -7.977 18.928 1.00 93.94 83 THR A O 1
ATOM 631 N N . LYS A 1 84 ? -16.037 -9.001 16.998 1.00 95.06 84 LYS A N 1
ATOM 632 C CA . LYS A 1 84 ? -16.074 -10.368 17.545 1.00 95.06 84 LYS A CA 1
ATOM 633 C C . LYS A 1 84 ? -15.088 -10.550 18.697 1.00 95.06 84 LYS A C 1
ATOM 635 O O . LYS A 1 84 ? -15.447 -11.132 19.718 1.00 95.06 84 LYS A O 1
ATOM 640 N N . TYR A 1 85 ? -13.856 -10.080 18.521 1.00 93.31 85 TYR A N 1
ATOM 641 C CA . TYR A 1 85 ? -12.795 -10.235 19.517 1.00 93.31 85 TYR A CA 1
ATOM 642 C C . TYR A 1 85 ? -12.751 -9.088 20.530 1.00 93.31 85 TYR A C 1
ATOM 644 O O . TYR A 1 85 ? -12.025 -9.188 21.513 1.00 93.31 85 TYR A O 1
ATOM 652 N N . LYS A 1 86 ? -13.554 -8.036 20.328 1.00 92.94 86 LYS A N 1
ATOM 653 C CA . LYS A 1 86 ? -13.560 -6.803 21.126 1.00 92.94 86 LYS A CA 1
ATOM 654 C C . LYS A 1 86 ? -12.186 -6.127 21.174 1.00 92.94 86 LYS A C 1
ATOM 656 O O . LYS A 1 86 ? -11.753 -5.672 22.227 1.00 92.94 86 LYS A O 1
ATOM 661 N N . ILE A 1 87 ? -11.511 -6.083 20.027 1.00 92.94 87 ILE A N 1
ATOM 662 C CA . ILE A 1 87 ? -10.154 -5.549 19.863 1.00 92.94 87 ILE A CA 1
ATOM 663 C C . ILE A 1 87 ? -10.151 -4.495 18.763 1.00 92.94 87 ILE A C 1
ATOM 665 O O . ILE A 1 87 ? -10.708 -4.720 17.691 1.00 92.94 87 ILE A O 1
ATOM 669 N N . GLY A 1 88 ? -9.501 -3.361 19.008 1.00 94.69 88 GLY A N 1
ATOM 670 C CA . GLY A 1 88 ? -9.219 -2.382 17.973 1.00 94.69 88 GLY A CA 1
ATOM 671 C C . GLY A 1 88 ? -8.161 -2.905 17.002 1.00 94.69 88 GLY A C 1
ATOM 672 O O . GLY A 1 88 ? -7.155 -3.482 17.417 1.00 94.69 88 GLY A O 1
ATOM 673 N N . ILE A 1 89 ? -8.380 -2.733 15.702 1.00 95.75 89 ILE A N 1
ATOM 674 C CA . ILE A 1 89 ? -7.465 -3.193 14.648 1.00 95.75 89 ILE A CA 1
ATOM 675 C C . ILE A 1 89 ? -7.022 -1.976 13.854 1.00 95.75 89 ILE A C 1
ATOM 677 O O . ILE A 1 89 ? -7.846 -1.185 13.408 1.00 95.75 89 ILE A O 1
ATOM 681 N N . SER A 1 90 ? -5.718 -1.816 13.676 1.00 95.44 90 SER A N 1
ATOM 682 C CA . SER A 1 90 ? -5.138 -0.694 12.940 1.00 95.44 90 SER A CA 1
ATOM 683 C C . SER A 1 90 ? -4.385 -1.214 11.738 1.00 95.44 90 SER A C 1
ATOM 685 O O . SER A 1 90 ? -3.549 -2.111 11.869 1.00 95.44 90 SER A O 1
ATOM 687 N N . VAL A 1 91 ? -4.668 -0.639 10.579 1.00 94.88 91 VAL A N 1
ATOM 688 C CA . VAL A 1 91 ? -4.126 -1.085 9.297 1.00 94.88 91 VAL A CA 1
ATOM 689 C C . VAL A 1 91 ? -3.545 0.113 8.568 1.00 94.88 91 VAL A C 1
ATOM 691 O O . VAL A 1 91 ? -4.110 1.210 8.604 1.00 94.88 91 VAL A O 1
ATOM 694 N N . ARG A 1 92 ? -2.399 -0.085 7.919 1.00 93.06 92 ARG A N 1
ATOM 695 C CA . ARG A 1 92 ? -1.815 0.951 7.072 1.00 93.06 92 ARG A CA 1
ATOM 696 C C . ARG A 1 92 ? -2.654 1.065 5.795 1.00 93.06 92 ARG A C 1
ATOM 698 O O . ARG A 1 92 ? -2.975 0.036 5.199 1.00 93.06 92 ARG A O 1
ATOM 705 N N . PRO A 1 93 ? -3.019 2.281 5.360 1.00 89.50 93 PRO A N 1
ATOM 706 C CA . PRO A 1 93 ? -3.716 2.456 4.095 1.00 89.50 93 PRO A CA 1
ATOM 707 C C . PRO A 1 93 ? -2.840 1.956 2.942 1.00 89.50 93 PRO A C 1
ATOM 709 O O . PRO A 1 93 ? -1.632 2.200 2.904 1.00 89.50 93 PRO A O 1
ATOM 712 N N . THR A 1 94 ? -3.450 1.292 1.967 1.00 76.56 94 THR A N 1
ATOM 713 C CA . THR A 1 94 ? -2.797 0.942 0.698 1.00 76.56 94 THR A CA 1
ATOM 714 C C . THR A 1 94 ? -3.714 1.334 -0.451 1.00 76.56 94 THR A C 1
ATOM 716 O O . THR A 1 94 ? -4.932 1.373 -0.303 1.00 76.56 94 THR A O 1
ATOM 719 N N . GLY A 1 95 ? -3.133 1.652 -1.608 1.00 72.88 95 GLY A N 1
ATOM 720 C CA . GLY A 1 95 ? -3.916 2.103 -2.756 1.00 72.88 95 GLY A CA 1
A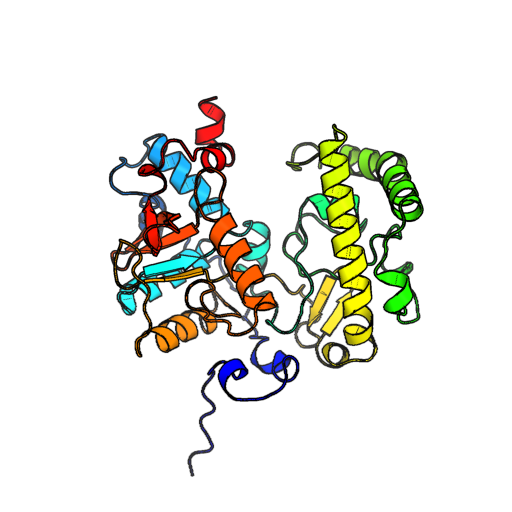TOM 721 C C . GLY A 1 95 ? -4.938 1.056 -3.208 1.00 72.88 95 GLY A C 1
ATOM 722 O O . GLY A 1 95 ? -4.589 -0.110 -3.377 1.00 72.88 95 GLY A O 1
ATOM 723 N N . VAL A 1 96 ? -6.174 1.499 -3.463 1.00 70.50 96 VAL A N 1
ATOM 724 C CA . VAL A 1 96 ? -7.328 0.654 -3.834 1.00 70.50 96 VAL A CA 1
ATOM 725 C C . VAL A 1 96 ? -7.019 -0.380 -4.921 1.00 70.50 96 VAL A C 1
ATOM 727 O O . VAL A 1 96 ? -7.474 -1.513 -4.811 1.00 70.50 96 VAL A O 1
ATOM 730 N N . LEU A 1 97 ? -6.227 -0.034 -5.943 1.00 70.75 97 LEU A N 1
ATOM 731 C CA . LEU A 1 97 ? -5.909 -0.954 -7.046 1.00 70.75 97 LEU A CA 1
ATOM 732 C C . LEU A 1 97 ? -5.165 -2.216 -6.578 1.00 70.75 97 LEU A C 1
ATOM 734 O O . LEU A 1 97 ? -5.479 -3.305 -7.051 1.00 70.75 97 LEU A O 1
ATOM 738 N N . ALA A 1 98 ? -4.268 -2.098 -5.591 1.00 66.75 98 ALA A N 1
ATOM 739 C CA . ALA A 1 98 ? -3.576 -3.259 -5.026 1.00 66.75 98 ALA A CA 1
ATOM 740 C C . ALA A 1 98 ? -4.555 -4.235 -4.365 1.00 66.75 98 ALA A C 1
ATOM 742 O O . ALA A 1 98 ? -4.466 -5.449 -4.537 1.00 66.75 98 ALA A O 1
ATOM 743 N N . HIS A 1 99 ? -5.541 -3.678 -3.672 1.00 71.81 99 HIS A N 1
ATOM 744 C CA . HIS A 1 99 ? -6.532 -4.424 -2.909 1.00 71.81 99 HIS A CA 1
ATOM 745 C C . HIS A 1 99 ? -7.656 -4.998 -3.771 1.00 71.81 99 HIS A C 1
ATOM 747 O O . HIS A 1 99 ? -8.235 -6.020 -3.417 1.00 71.81 99 HIS A O 1
ATOM 753 N N . MET A 1 100 ? -7.945 -4.398 -4.930 1.00 75.19 100 MET A N 1
ATOM 754 C CA . MET A 1 100 ? -8.865 -4.990 -5.909 1.00 75.19 100 MET A CA 1
ATOM 755 C C . MET A 1 100 ? -8.354 -6.341 -6.415 1.00 75.19 100 MET A C 1
ATOM 757 O O . MET A 1 100 ? -9.158 -7.233 -6.680 1.00 75.19 100 MET A O 1
ATOM 761 N N . GLY A 1 101 ? -7.032 -6.519 -6.506 1.00 77.69 101 GLY A N 1
ATOM 762 C CA . GLY A 1 101 ? -6.438 -7.822 -6.789 1.00 77.69 101 GLY A CA 1
ATOM 763 C C . GLY A 1 101 ? -6.773 -8.856 -5.711 1.00 77.69 101 GLY A C 1
ATOM 764 O O . GLY A 1 101 ? -7.191 -9.960 -6.051 1.00 77.69 101 GLY A O 1
ATOM 765 N N . ILE A 1 102 ? -6.673 -8.482 -4.430 1.00 77.88 102 ILE A N 1
ATOM 766 C CA . ILE A 1 102 ? -7.039 -9.352 -3.297 1.00 77.88 102 ILE A CA 1
ATOM 767 C C . ILE A 1 102 ? -8.526 -9.726 -3.370 1.00 77.88 102 ILE A C 1
ATOM 769 O O . ILE A 1 102 ? -8.855 -10.909 -3.349 1.00 77.88 102 ILE A O 1
ATOM 773 N N . GLU A 1 103 ? -9.426 -8.746 -3.549 1.00 77.62 103 GLU A N 1
ATOM 774 C CA . GLU A 1 103 ? -10.869 -9.015 -3.714 1.00 77.62 103 GLU A CA 1
ATOM 775 C C . GLU A 1 103 ? -11.175 -9.905 -4.926 1.00 77.62 103 GLU A C 1
ATOM 777 O O . GLU A 1 103 ? -12.142 -10.662 -4.901 1.00 77.62 103 GLU A O 1
ATOM 782 N N . SER A 1 104 ? -10.350 -9.852 -5.973 1.00 76.88 104 SER A N 1
ATOM 783 C CA . SER A 1 104 ? -10.488 -10.702 -7.165 1.00 76.88 104 SER A CA 1
ATOM 784 C C . SER A 1 104 ? -9.932 -12.120 -6.965 1.00 76.88 104 SER A C 1
ATOM 786 O O . SER A 1 104 ? -10.026 -12.953 -7.865 1.00 76.88 104 SER A O 1
ATOM 788 N N . GLY A 1 105 ? -9.363 -12.417 -5.794 1.00 78.38 105 GLY A N 1
ATOM 789 C CA . GLY A 1 105 ? -8.761 -13.708 -5.470 1.00 78.38 105 GLY A CA 1
ATOM 790 C C . GLY A 1 105 ? -7.353 -13.903 -6.038 1.00 78.38 105 GLY A C 1
ATOM 791 O O . GLY A 1 105 ? -6.933 -15.044 -6.278 1.00 78.38 105 GLY A O 1
ATOM 792 N N . ASN A 1 106 ? -6.623 -12.809 -6.279 1.00 83.50 106 ASN A N 1
ATOM 793 C CA . ASN A 1 106 ? -5.193 -12.883 -6.552 1.00 83.50 106 ASN A CA 1
ATOM 794 C C . ASN A 1 106 ? -4.446 -13.257 -5.267 1.00 83.50 106 ASN A C 1
ATOM 796 O O . ASN A 1 106 ? -4.819 -12.810 -4.182 1.00 83.50 106 ASN A O 1
ATOM 800 N N . PRO A 1 107 ? -3.368 -14.045 -5.372 1.00 84.00 107 PRO A N 1
ATOM 801 C CA . PRO A 1 107 ? -2.581 -14.411 -4.209 1.00 84.00 107 PRO A CA 1
ATOM 802 C C . PRO A 1 107 ? -1.797 -13.207 -3.675 1.00 84.00 107 PRO A C 1
ATOM 804 O O . PRO A 1 107 ? -1.192 -12.446 -4.437 1.00 84.00 107 PRO A O 1
ATOM 807 N N . THR A 1 108 ? -1.755 -13.069 -2.357 1.00 82.69 108 THR A N 1
ATOM 808 C CA . THR A 1 108 ? -0.961 -12.048 -1.672 1.00 82.69 108 THR A CA 1
ATOM 809 C C . THR A 1 108 ? 0.493 -12.470 -1.496 1.00 82.69 108 THR A C 1
ATOM 811 O O . THR A 1 108 ? 0.818 -13.650 -1.338 1.00 82.69 108 THR A O 1
ATOM 814 N N . LYS A 1 109 ? 1.382 -11.480 -1.496 1.00 81.06 109 LYS A N 1
ATOM 815 C CA . LYS A 1 109 ? 2.818 -11.655 -1.323 1.00 81.06 109 LYS A CA 1
ATOM 816 C C . LYS A 1 109 ? 3.161 -12.195 0.059 1.00 81.06 109 LYS A C 1
ATOM 818 O O . LYS A 1 109 ? 3.008 -11.492 1.049 1.00 81.06 109 LYS A O 1
ATOM 823 N N . ALA A 1 110 ? 3.734 -13.390 0.104 1.00 77.31 110 ALA A N 1
ATOM 824 C CA . ALA A 1 110 ? 4.305 -13.944 1.323 1.00 77.31 110 ALA A CA 1
ATOM 825 C C . ALA A 1 110 ? 5.439 -13.055 1.887 1.00 77.31 110 ALA A C 1
ATOM 827 O O . ALA A 1 110 ? 6.145 -12.384 1.126 1.00 77.31 110 ALA A O 1
ATOM 828 N N . GLN A 1 111 ? 5.634 -13.054 3.210 1.00 73.81 111 GLN A N 1
ATOM 829 C CA . GLN A 1 111 ? 6.634 -12.221 3.904 1.00 73.81 111 GLN A CA 1
ATOM 830 C C . GLN A 1 111 ? 8.077 -12.468 3.408 1.00 73.81 111 GLN A C 1
ATOM 832 O O . GLN A 1 111 ? 8.964 -11.610 3.525 1.00 73.81 111 GLN A O 1
ATOM 837 N N . GLU A 1 112 ? 8.322 -13.654 2.866 1.00 76.00 112 GLU A N 1
ATOM 838 C CA . GLU A 1 112 ? 9.595 -14.096 2.320 1.00 76.00 112 GLU A CA 1
ATOM 839 C C . GLU A 1 112 ? 9.970 -13.321 1.061 1.00 76.00 112 GLU A C 1
ATOM 841 O O . GLU A 1 112 ? 11.116 -12.905 0.943 1.00 76.00 112 GLU A O 1
ATOM 846 N N . PHE A 1 113 ? 9.015 -13.039 0.168 1.00 79.94 113 PHE A N 1
ATOM 847 C CA . PHE A 1 113 ? 9.287 -12.258 -1.037 1.00 79.94 113 PHE A CA 1
ATOM 848 C C . PHE A 1 113 ? 9.558 -10.800 -0.665 1.00 79.94 113 PHE A C 1
ATOM 850 O O . PHE A 1 113 ? 8.662 -10.071 -0.230 1.00 79.94 113 PHE A O 1
ATOM 857 N N . LYS A 1 114 ? 10.782 -10.315 -0.878 1.00 83.50 114 LYS A N 1
ATOM 858 C CA . LYS A 1 114 ? 11.141 -8.936 -0.499 1.00 83.50 114 LYS A CA 1
ATOM 859 C C . LYS A 1 114 ? 10.754 -7.888 -1.540 1.00 83.50 114 LYS A C 1
ATOM 861 O O . LYS A 1 114 ? 10.709 -6.705 -1.212 1.00 83.50 114 LYS A O 1
ATOM 866 N N . ASN A 1 115 ? 10.361 -8.308 -2.744 1.00 89.75 115 ASN A N 1
ATOM 867 C CA . ASN A 1 115 ? 9.964 -7.402 -3.822 1.00 89.75 115 ASN A CA 1
ATOM 868 C C . ASN A 1 115 ? 8.801 -6.479 -3.439 1.00 89.75 115 ASN A C 1
ATOM 870 O O . ASN A 1 115 ? 7.823 -6.887 -2.805 1.00 89.75 115 ASN A O 1
ATOM 874 N N . LYS A 1 116 ? 8.895 -5.219 -3.855 1.00 89.00 116 LYS A N 1
ATOM 875 C CA . LYS A 1 116 ? 7.863 -4.202 -3.659 1.00 89.00 116 LYS A CA 1
ATOM 876 C C . LYS A 1 116 ? 6.775 -4.311 -4.729 1.00 89.00 116 LYS A C 1
ATOM 878 O O . LYS A 1 116 ? 7.038 -4.635 -5.889 1.00 89.00 116 LYS A O 1
ATOM 883 N N . THR A 1 117 ? 5.557 -3.936 -4.358 1.00 90.69 117 THR A N 1
ATOM 884 C CA . THR A 1 117 ? 4.438 -3.774 -5.294 1.00 90.69 117 THR A CA 1
ATOM 885 C C . THR A 1 117 ? 4.657 -2.604 -6.250 1.00 90.69 117 THR A C 1
ATOM 887 O O . THR A 1 117 ? 5.398 -1.664 -5.943 1.00 90.69 117 THR A O 1
ATOM 890 N N . SER A 1 118 ? 4.048 -2.665 -7.431 1.00 91.31 118 SER A N 1
ATOM 891 C CA . SER A 1 118 ? 4.040 -1.587 -8.419 1.00 91.31 118 SER A CA 1
ATOM 892 C C . SER A 1 118 ? 3.266 -0.367 -7.909 1.00 91.31 118 SER A C 1
ATOM 894 O O . SER A 1 118 ? 2.246 -0.475 -7.225 1.00 91.31 118 SER A O 1
ATOM 896 N N . LYS A 1 119 ? 3.762 0.818 -8.259 1.00 89.06 119 LYS A N 1
ATOM 897 C CA . LYS A 1 119 ? 3.173 2.133 -7.987 1.00 89.06 119 LYS A CA 1
ATOM 898 C C . LYS A 1 119 ? 3.081 2.927 -9.289 1.00 89.06 119 LYS A C 1
ATOM 900 O O . LYS A 1 119 ? 3.742 2.600 -10.267 1.00 89.06 119 LYS A O 1
ATOM 905 N N . GLU A 1 120 ? 2.331 4.030 -9.288 1.00 88.00 120 GLU A N 1
ATOM 906 C CA . GLU A 1 120 ? 2.212 4.909 -10.467 1.00 88.00 120 GLU A CA 1
ATOM 907 C C . GLU A 1 120 ? 3.576 5.376 -11.009 1.00 88.00 120 GLU A C 1
ATOM 909 O O . GLU A 1 120 ? 3.776 5.453 -12.217 1.00 88.00 120 GLU A O 1
ATOM 914 N N . LEU A 1 121 ? 4.558 5.640 -10.140 1.00 91.06 121 LEU A N 1
ATOM 915 C CA . LEU A 1 121 ? 5.891 6.048 -10.595 1.00 91.06 121 LEU A CA 1
ATOM 916 C C . LEU A 1 121 ? 6.617 4.951 -11.400 1.00 91.06 121 LEU A C 1
ATOM 918 O O . LEU A 1 121 ? 7.504 5.266 -12.195 1.00 91.06 121 LEU A O 1
ATOM 922 N N . ASP A 1 122 ? 6.241 3.678 -11.251 1.00 92.81 122 ASP A N 1
ATOM 923 C CA . ASP A 1 122 ? 6.846 2.596 -12.024 1.00 92.81 122 ASP A CA 1
ATOM 924 C C . ASP A 1 122 ? 6.480 2.669 -13.521 1.00 92.81 122 ASP A C 1
ATOM 926 O O . ASP A 1 122 ? 7.238 2.149 -14.337 1.00 92.81 122 ASP A O 1
ATOM 930 N N . PHE A 1 123 ? 5.430 3.403 -13.929 1.00 91.50 123 PHE A N 1
ATOM 931 C CA . PHE A 1 123 ? 5.143 3.653 -15.355 1.00 91.50 123 PHE A CA 1
ATOM 932 C C . PHE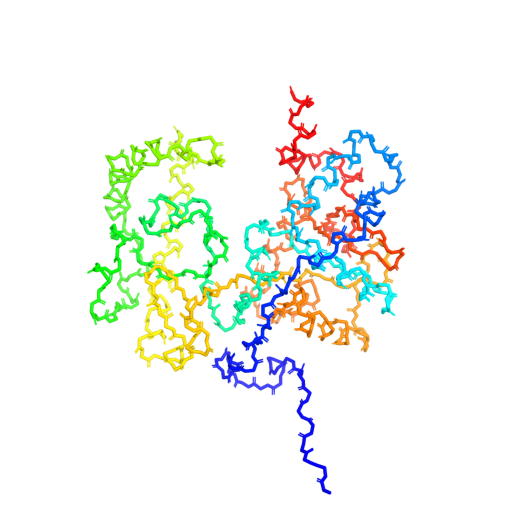 A 1 123 ? 6.273 4.393 -16.078 1.00 91.50 123 PHE A C 1
ATOM 934 O O . PHE A 1 123 ? 6.429 4.261 -17.294 1.00 91.50 123 PHE A O 1
ATOM 941 N N . PHE A 1 124 ? 7.066 5.189 -15.361 1.00 92.50 124 PHE A N 1
ATOM 942 C CA . PHE A 1 124 ? 8.222 5.867 -15.948 1.00 92.50 124 PHE A CA 1
ATOM 943 C C . PHE A 1 124 ? 9.430 4.924 -16.041 1.00 92.50 124 PHE A C 1
ATOM 945 O O . PHE A 1 124 ? 10.295 5.102 -16.896 1.00 92.50 124 PHE A O 1
ATOM 952 N N . LEU A 1 125 ? 9.498 3.905 -15.184 1.00 92.25 125 LEU A N 1
ATOM 953 C CA . LEU A 1 125 ? 10.656 3.024 -15.074 1.00 92.25 125 LEU A CA 1
ATOM 954 C C . LEU A 1 125 ? 10.508 1.710 -15.850 1.00 92.25 125 LEU A C 1
ATOM 956 O O . LEU A 1 125 ? 11.524 1.171 -16.290 1.00 92.25 125 LEU A O 1
ATOM 960 N N . CYS A 1 126 ? 9.291 1.216 -16.059 1.00 91.50 126 CYS A N 1
ATOM 961 C CA . CYS A 1 126 ? 9.014 -0.031 -16.762 1.00 91.50 126 CYS A CA 1
ATOM 962 C C . CYS A 1 126 ? 7.957 0.174 -17.848 1.00 91.50 126 CYS A C 1
ATOM 964 O O . CYS A 1 126 ? 6.914 0.792 -17.621 1.00 91.50 126 CYS A O 1
ATOM 966 N N . ASP A 1 127 ? 8.215 -0.377 -19.032 1.00 87.75 127 ASP A N 1
ATOM 967 C CA . ASP A 1 127 ? 7.397 -0.081 -20.204 1.00 87.75 127 ASP A CA 1
ATOM 968 C C . ASP A 1 127 ? 6.133 -0.930 -20.286 1.00 87.75 127 ASP A C 1
ATOM 970 O O . ASP A 1 127 ? 5.147 -0.503 -20.891 1.00 87.75 127 ASP A O 1
ATOM 974 N N . GLU A 1 128 ? 6.182 -2.096 -19.646 1.00 88.69 128 GLU A N 1
ATOM 975 C CA . GLU A 1 128 ? 5.168 -3.146 -19.694 1.00 88.69 128 GLU A CA 1
ATOM 976 C C . GLU A 1 128 ? 4.187 -3.109 -18.522 1.00 88.69 128 GLU A C 1
ATOM 978 O O . GLU A 1 128 ? 3.208 -3.852 -18.545 1.00 88.69 128 GLU A O 1
ATOM 983 N N . ILE A 1 129 ? 4.409 -2.245 -17.522 1.00 89.38 129 ILE A N 1
ATOM 984 C CA . ILE A 1 129 ? 3.446 -2.078 -16.429 1.00 89.38 129 ILE A CA 1
ATOM 985 C C . ILE A 1 129 ? 2.162 -1.455 -16.973 1.00 89.38 129 ILE A C 1
ATOM 987 O O . ILE A 1 129 ? 2.188 -0.421 -17.652 1.00 89.38 129 ILE A O 1
ATOM 991 N N . LYS A 1 130 ? 1.035 -2.084 -16.642 1.00 86.88 130 LYS A N 1
ATOM 992 C CA . LYS A 1 130 ? -0.309 -1.651 -17.032 1.00 86.88 130 LYS A CA 1
ATOM 993 C C . LYS A 1 130 ? -1.049 -1.015 -15.861 1.00 86.88 130 LYS A C 1
ATOM 995 O O . LYS A 1 130 ? -0.668 -1.177 -14.704 1.00 86.88 130 LYS A O 1
ATOM 1000 N N . TRP A 1 131 ? -2.102 -0.262 -16.170 1.00 84.62 131 TRP A N 1
ATOM 1001 C CA . TRP A 1 131 ? -2.878 0.460 -15.160 1.00 84.62 131 TRP A CA 1
ATOM 1002 C C . TRP A 1 131 ? -3.608 -0.483 -14.209 1.00 84.62 131 TRP A C 1
ATOM 1004 O O . TRP A 1 131 ? -3.579 -0.302 -12.996 1.00 84.62 131 TRP A O 1
ATOM 1014 N N . GLU A 1 132 ? -4.211 -1.515 -14.781 1.00 84.31 132 GLU A N 1
ATOM 1015 C CA . GLU A 1 132 ? -4.919 -2.587 -14.095 1.00 84.31 132 GLU A CA 1
ATOM 1016 C C . GLU A 1 132 ? -4.021 -3.439 -13.183 1.00 84.31 132 GLU A C 1
ATOM 1018 O O . GLU A 1 132 ? -4.531 -4.078 -12.271 1.00 84.31 132 GLU A O 1
ATOM 1023 N N . ASP A 1 133 ? -2.699 -3.401 -13.376 1.00 87.12 133 ASP A N 1
ATOM 1024 C CA . ASP A 1 133 ? -1.728 -4.189 -12.610 1.00 87.12 133 ASP A CA 1
ATOM 1025 C C . ASP A 1 133 ? -1.016 -3.369 -11.511 1.00 87.12 133 ASP A C 1
ATOM 1027 O O . ASP A 1 133 ? -0.023 -3.820 -10.926 1.00 87.12 133 ASP A O 1
ATOM 1031 N N . ILE A 1 134 ? -1.471 -2.143 -11.221 1.00 88.12 134 ILE A N 1
ATOM 1032 C CA . ILE A 1 134 ? -0.945 -1.370 -10.088 1.00 88.12 134 ILE A CA 1
ATOM 1033 C C . ILE A 1 134 ? -1.265 -2.084 -8.773 1.00 88.12 134 ILE A C 1
ATOM 1035 O O . ILE A 1 134 ? -2.416 -2.386 -8.474 1.00 88.12 134 ILE A O 1
ATOM 1039 N N . GLY A 1 135 ? -0.227 -2.311 -7.967 1.00 88.12 135 GLY A N 1
ATOM 1040 C CA . GLY A 1 135 ? -0.288 -3.095 -6.740 1.00 88.12 135 GLY A CA 1
ATOM 1041 C C . GLY A 1 135 ? 0.130 -4.559 -6.896 1.00 88.12 135 GLY A C 1
ATOM 1042 O O . GLY A 1 135 ? 0.311 -5.239 -5.884 1.00 88.12 135 GLY A O 1
ATOM 1043 N N . ALA A 1 136 ? 0.370 -5.026 -8.125 1.00 92.12 136 ALA A N 1
ATOM 1044 C CA . ALA A 1 136 ? 1.040 -6.298 -8.372 1.00 92.12 136 ALA A CA 1
ATOM 1045 C C . ALA A 1 136 ? 2.488 -6.264 -7.866 1.00 92.12 136 ALA A C 1
ATOM 1047 O O . ALA A 1 136 ? 3.167 -5.239 -7.934 1.00 92.12 136 ALA A O 1
ATOM 1048 N N . VAL A 1 137 ? 2.992 -7.389 -7.372 1.00 92.00 137 VAL A N 1
ATOM 1049 C CA . VAL A 1 137 ? 4.401 -7.546 -7.006 1.00 92.00 137 VAL A CA 1
ATOM 1050 C C . VAL A 1 137 ? 5.223 -7.630 -8.283 1.00 92.00 137 VAL A C 1
ATOM 1052 O O . VAL A 1 137 ? 4.949 -8.455 -9.158 1.00 92.00 137 VAL A O 1
ATOM 1055 N N . VAL A 1 138 ? 6.232 -6.767 -8.390 1.00 93.38 138 VAL A N 1
ATOM 1056 C CA . VAL A 1 138 ? 7.025 -6.636 -9.611 1.00 93.38 138 VAL A CA 1
ATOM 1057 C C . VAL A 1 138 ? 8.486 -6.993 -9.398 1.00 93.38 138 VAL A C 1
ATOM 1059 O O . VAL A 1 138 ? 9.051 -6.805 -8.324 1.00 93.38 138 VAL A O 1
ATOM 1062 N N . HIS A 1 139 ? 9.100 -7.484 -10.465 1.00 92.56 139 HIS A N 1
ATOM 1063 C CA . HIS A 1 139 ? 10.515 -7.766 -10.566 1.00 92.56 139 HIS A CA 1
ATOM 1064 C C . HIS A 1 139 ? 11.005 -7.399 -11.967 1.00 92.56 139 HIS A C 1
ATOM 1066 O O . HIS A 1 139 ? 10.754 -8.108 -12.941 1.00 92.56 139 HIS A O 1
ATOM 1072 N N . TYR A 1 140 ? 11.706 -6.272 -12.073 1.00 91.31 140 TYR A N 1
ATOM 1073 C CA . TYR A 1 140 ? 12.280 -5.799 -13.327 1.00 91.31 140 TYR A CA 1
ATOM 1074 C C . TYR A 1 140 ? 13.572 -5.024 -13.069 1.00 91.31 140 TYR A C 1
ATOM 1076 O O . TYR A 1 140 ? 13.738 -4.396 -12.024 1.00 91.31 140 TYR A O 1
ATOM 1084 N N . ASN A 1 141 ? 14.487 -5.034 -14.038 1.00 88.56 141 ASN A N 1
ATOM 1085 C CA . ASN A 1 141 ? 15.683 -4.200 -13.985 1.00 88.56 141 ASN A CA 1
ATOM 1086 C C . ASN A 1 141 ? 15.363 -2.812 -14.562 1.00 88.56 141 ASN A C 1
ATOM 1088 O O . ASN A 1 141 ? 15.155 -2.698 -15.774 1.00 88.56 141 ASN A O 1
ATOM 1092 N N . PRO A 1 142 ? 15.360 -1.739 -13.755 1.00 89.12 142 PRO A N 1
ATOM 1093 C CA . PRO A 1 142 ? 14.952 -0.421 -14.231 1.00 89.12 142 PRO A CA 1
ATOM 1094 C C . PRO A 1 142 ? 15.989 0.228 -15.164 1.00 89.12 142 PRO A C 1
ATOM 1096 O O . PRO A 1 142 ? 15.654 1.181 -15.871 1.00 89.12 142 PRO A O 1
ATOM 1099 N N . ARG A 1 143 ? 17.238 -0.274 -15.189 1.00 84.25 143 ARG A N 1
ATOM 1100 C CA . ARG A 1 143 ? 18.358 0.255 -15.999 1.00 84.25 143 ARG A CA 1
ATOM 1101 C C . ARG A 1 143 ? 18.171 0.072 -17.499 1.00 84.25 143 ARG A C 1
ATOM 1103 O O . ARG A 1 143 ? 18.812 0.758 -18.293 1.00 84.25 143 ARG A O 1
ATOM 1110 N N . VAL A 1 144 ? 17.311 -0.860 -17.885 1.00 74.25 144 VAL A N 1
ATOM 1111 C CA . VAL A 1 144 ? 16.934 -1.094 -19.276 1.00 74.25 144 VAL A CA 1
ATOM 1112 C C . VAL A 1 144 ? 15.527 -0.544 -19.518 1.00 74.25 144 VAL A C 1
ATOM 1114 O O . VAL A 1 144 ? 14.757 -0.326 -18.577 1.00 74.25 144 VAL A O 1
ATOM 1117 N N . GLY A 1 145 ? 15.177 -0.275 -20.777 1.00 63.16 145 GLY A N 1
ATOM 1118 C CA . GLY A 1 145 ? 13.771 -0.148 -21.174 1.00 63.16 145 GLY A CA 1
ATOM 1119 C C . GLY A 1 145 ? 13.149 -1.533 -21.072 1.00 63.16 145 GLY A C 1
ATOM 1120 O O . GLY A 1 145 ? 13.130 -2.259 -22.062 1.00 63.16 145 GLY A O 1
ATOM 1121 N N . TRP A 1 146 ? 12.835 -1.962 -19.842 1.00 66.00 146 TRP A N 1
ATOM 1122 C CA . TRP A 1 146 ? 12.473 -3.346 -19.570 1.00 66.00 146 TRP A CA 1
ATOM 1123 C C . TRP A 1 146 ? 11.279 -3.733 -20.427 1.00 66.00 146 TRP A C 1
ATOM 1125 O O . TRP A 1 146 ? 10.182 -3.197 -20.267 1.00 66.00 146 TRP A O 1
ATOM 1135 N N . THR A 1 147 ? 11.545 -4.695 -21.299 1.00 61.69 147 THR A N 1
ATOM 1136 C CA . THR A 1 147 ? 10.556 -5.494 -21.997 1.00 61.69 147 THR A CA 1
ATOM 1137 C C . THR A 1 147 ? 10.841 -6.956 -21.677 1.00 61.69 147 THR A C 1
ATOM 1139 O O . THR A 1 147 ? 11.988 -7.319 -21.398 1.00 61.69 147 THR A O 1
ATOM 1142 N N . SER A 1 148 ? 9.829 -7.813 -21.727 1.00 61.28 148 SER A N 1
ATOM 1143 C CA . SER A 1 148 ? 9.927 -9.257 -21.511 1.00 61.28 148 SER A CA 1
ATOM 1144 C C . SER A 1 148 ? 11.033 -9.897 -22.367 1.00 61.28 148 SER A C 1
ATOM 1146 O O . SER A 1 148 ? 11.662 -10.861 -21.940 1.00 61.28 148 SER A O 1
ATOM 1148 N N . GLY A 1 149 ? 11.328 -9.325 -23.544 1.00 54.69 149 GLY A N 1
ATOM 1149 C CA . GLY A 1 149 ? 12.415 -9.750 -24.435 1.00 54.69 149 GLY A CA 1
ATOM 1150 C C . GLY A 1 149 ? 13.812 -9.206 -24.095 1.00 54.69 149 GLY A C 1
ATOM 1151 O O . GLY A 1 149 ? 14.799 -9.712 -24.616 1.00 54.69 149 GLY A O 1
ATOM 1152 N N . ALA A 1 150 ? 13.924 -8.201 -23.223 1.00 58.91 150 ALA A N 1
ATOM 1153 C CA . ALA A 1 150 ? 15.189 -7.587 -22.803 1.00 58.91 150 ALA A CA 1
ATOM 1154 C C . ALA A 1 150 ? 15.720 -8.132 -21.462 1.00 58.91 150 ALA A C 1
ATOM 1156 O O . ALA A 1 150 ? 16.727 -7.635 -20.945 1.00 58.91 150 ALA A O 1
ATOM 1157 N N . ARG A 1 151 ? 15.055 -9.135 -20.871 1.00 64.81 151 ARG A N 1
ATOM 1158 C CA . ARG A 1 151 ? 15.503 -9.759 -19.623 1.00 64.81 151 ARG A CA 1
ATOM 1159 C C . ARG A 1 151 ? 16.849 -10.470 -19.847 1.00 64.81 151 ARG A C 1
ATOM 1161 O O . ARG A 1 151 ? 16.939 -11.317 -20.731 1.00 64.81 151 ARG A O 1
ATOM 1168 N N . PRO A 1 152 ? 17.896 -10.189 -19.045 1.00 62.62 152 PRO A N 1
ATOM 1169 C CA . PRO A 1 152 ? 19.188 -10.855 -19.198 1.00 62.62 152 PRO A CA 1
ATOM 1170 C C . PRO A 1 152 ? 19.059 -12.376 -19.047 1.00 62.62 152 PRO A C 1
ATOM 1172 O O . PRO A 1 152 ? 18.372 -12.840 -18.136 1.00 62.62 152 PRO A O 1
ATOM 1175 N N . ASN A 1 153 ? 19.758 -13.156 -19.878 1.00 56.88 153 ASN A N 1
ATOM 1176 C CA . ASN A 1 153 ? 19.733 -14.626 -19.813 1.00 56.88 153 ASN A CA 1
ATOM 1177 C C . ASN A 1 153 ? 20.498 -15.208 -18.602 1.00 56.88 153 ASN A C 1
ATOM 1179 O O . ASN A 1 153 ? 20.280 -16.362 -18.245 1.00 56.88 153 ASN A O 1
ATOM 1183 N N . GLY A 1 154 ? 21.351 -14.423 -17.932 1.00 58.12 154 GLY A N 1
ATOM 1184 C CA . GLY A 1 154 ? 22.089 -14.822 -16.722 1.00 58.12 154 GLY A CA 1
ATOM 1185 C C . GLY A 1 154 ? 21.694 -14.014 -15.480 1.00 58.12 154 GLY A C 1
ATOM 1186 O O . GLY A 1 154 ? 21.126 -12.930 -15.614 1.00 58.12 154 GLY A O 1
ATOM 1187 N N . ALA A 1 155 ? 22.003 -14.531 -14.282 1.00 55.81 155 ALA A N 1
ATOM 1188 C CA . ALA A 1 155 ? 21.875 -13.753 -13.045 1.00 55.81 155 ALA A CA 1
ATOM 1189 C C . ALA A 1 155 ? 22.890 -12.608 -13.027 1.00 55.81 155 ALA A C 1
ATOM 1191 O O . ALA A 1 155 ? 24.056 -12.777 -13.399 1.00 55.81 155 ALA A O 1
ATOM 1192 N N . VAL A 1 156 ? 22.449 -11.444 -12.561 1.00 59.47 156 VAL A N 1
ATOM 1193 C CA . VAL A 1 156 ? 23.334 -10.297 -12.358 1.00 59.47 156 VAL A CA 1
ATOM 1194 C C . VAL A 1 156 ? 24.100 -10.487 -11.046 1.00 59.47 156 VAL A C 1
ATOM 1196 O O . VAL A 1 156 ? 23.501 -10.720 -10.002 1.00 59.47 156 VAL A O 1
ATOM 1199 N N . LYS A 1 157 ? 25.439 -10.400 -11.076 1.00 52.16 157 LYS A N 1
ATOM 1200 C CA . LYS A 1 157 ? 26.256 -10.469 -9.852 1.00 52.16 157 LYS A CA 1
ATOM 1201 C C . LYS A 1 157 ? 25.962 -9.262 -8.950 1.00 52.16 157 LYS A C 1
ATOM 1203 O O . LYS A 1 157 ? 26.219 -8.120 -9.333 1.00 52.16 157 LYS A O 1
ATOM 1208 N N . VAL A 1 158 ? 25.493 -9.549 -7.734 1.00 49.53 158 VAL A N 1
ATOM 1209 C CA . VAL A 1 158 ? 25.033 -8.591 -6.709 1.00 49.53 158 VAL A CA 1
ATOM 1210 C C . VAL A 1 158 ? 26.048 -7.471 -6.426 1.00 49.53 158 VAL A C 1
ATOM 1212 O O . VAL A 1 158 ? 25.674 -6.304 -6.317 1.00 49.53 158 VAL A O 1
ATOM 1215 N N . SER A 1 159 ? 27.349 -7.787 -6.382 1.00 48.44 159 SER A N 1
ATOM 1216 C CA . SER A 1 159 ? 28.392 -6.842 -5.949 1.00 48.44 159 SER A CA 1
ATOM 1217 C C . SER A 1 159 ? 28.647 -5.672 -6.910 1.00 48.44 159 SER A C 1
ATOM 1219 O O . SER A 1 159 ? 29.136 -4.637 -6.471 1.00 48.44 159 SER A O 1
ATOM 1221 N N . ALA A 1 160 ? 28.310 -5.804 -8.197 1.00 47.34 160 ALA A N 1
ATOM 1222 C CA . ALA A 1 160 ? 28.462 -4.735 -9.192 1.00 47.34 160 ALA A CA 1
ATOM 1223 C C . ALA A 1 160 ? 27.152 -3.968 -9.459 1.00 47.34 160 ALA A C 1
ATOM 1225 O O . ALA A 1 160 ? 27.181 -2.873 -10.008 1.00 47.34 160 ALA A O 1
ATOM 1226 N N . ALA A 1 161 ? 26.001 -4.529 -9.068 1.00 51.03 161 ALA A N 1
ATOM 1227 C CA . ALA A 1 161 ? 24.675 -3.999 -9.388 1.00 51.03 161 ALA A CA 1
ATOM 1228 C C . ALA A 1 161 ? 23.999 -3.237 -8.233 1.00 51.03 161 ALA A C 1
ATOM 1230 O O . ALA A 1 161 ? 22.954 -2.620 -8.444 1.00 51.03 161 ALA A O 1
ATOM 1231 N N . ALA A 1 162 ? 24.584 -3.229 -7.032 1.00 54.47 162 ALA A N 1
ATOM 1232 C CA . ALA A 1 162 ? 24.045 -2.484 -5.892 1.00 54.47 162 ALA A CA 1
ATOM 1233 C C . ALA A 1 162 ? 24.286 -0.962 -5.986 1.00 54.47 162 ALA A C 1
ATOM 1235 O O . ALA A 1 162 ? 23.482 -0.182 -5.478 1.00 54.47 162 ALA A O 1
ATOM 1236 N N . GLN A 1 163 ? 25.356 -0.518 -6.658 1.00 66.44 163 GLN A N 1
ATOM 1237 C CA . GLN A 1 163 ? 25.623 0.906 -6.871 1.00 66.44 163 GLN A CA 1
ATOM 1238 C C . GLN A 1 163 ? 25.158 1.332 -8.259 1.00 66.44 163 GLN A C 1
ATOM 1240 O O . GLN A 1 163 ? 25.820 1.105 -9.265 1.00 66.44 163 GLN A O 1
ATOM 1245 N N . VAL A 1 164 ? 23.984 1.954 -8.305 1.00 76.81 164 VAL A N 1
ATOM 1246 C CA . VAL A 1 164 ? 23.543 2.706 -9.479 1.00 76.81 164 VAL A CA 1
ATOM 1247 C C . VAL A 1 164 ? 24.474 3.892 -9.699 1.00 76.81 164 VAL A C 1
ATOM 1249 O O . VAL A 1 164 ? 24.627 4.721 -8.799 1.00 76.81 164 VAL A O 1
ATOM 1252 N N . THR A 1 165 ? 25.042 4.005 -10.898 1.00 86.12 165 THR A N 1
ATOM 1253 C CA . THR A 1 165 ? 25.859 5.171 -11.257 1.00 86.12 165 THR A CA 1
ATOM 1254 C C . THR A 1 165 ? 24.983 6.336 -11.716 1.00 86.12 165 THR A C 1
ATOM 1256 O O . THR A 1 165 ? 23.885 6.149 -12.249 1.00 86.12 165 THR A O 1
ATOM 1259 N N . ASP A 1 166 ? 25.482 7.564 -11.571 1.00 87.62 166 ASP A N 1
ATOM 1260 C CA . ASP A 1 166 ? 24.793 8.744 -12.107 1.00 87.62 166 ASP A CA 1
ATOM 1261 C C . ASP A 1 166 ? 24.657 8.682 -13.636 1.00 87.62 166 ASP A C 1
ATOM 1263 O O . ASP A 1 166 ? 23.685 9.190 -14.191 1.00 87.62 166 ASP A O 1
ATOM 1267 N N . GLN A 1 167 ? 25.574 7.990 -14.319 1.00 89.12 167 GLN A N 1
ATOM 1268 C CA . GLN A 1 167 ? 25.500 7.755 -15.759 1.00 89.12 167 GLN A CA 1
ATOM 1269 C C . GLN A 1 167 ? 24.333 6.826 -16.136 1.00 89.12 167 GLN A C 1
ATOM 1271 O O . GLN A 1 167 ? 23.631 7.086 -17.115 1.00 89.12 167 GLN A O 1
ATOM 1276 N N . GLU A 1 168 ? 24.091 5.763 -15.361 1.00 90.00 168 GLU A N 1
ATOM 1277 C CA . GLU A 1 168 ? 22.933 4.879 -15.555 1.00 90.00 168 GLU A CA 1
ATOM 1278 C C . GLU A 1 168 ? 21.617 5.630 -15.344 1.00 90.00 168 GLU A C 1
ATOM 1280 O O . GLU A 1 168 ? 20.687 5.490 -16.145 1.00 90.00 168 GLU A O 1
ATOM 1285 N N . TRP A 1 169 ? 21.549 6.463 -14.302 1.00 92.62 169 TRP A N 1
ATOM 1286 C CA . TRP A 1 169 ? 20.392 7.323 -14.073 1.00 92.62 169 TRP A CA 1
ATOM 1287 C C . TRP A 1 169 ? 20.203 8.332 -15.208 1.00 92.62 169 TRP A C 1
ATOM 1289 O O . TRP A 1 169 ? 19.090 8.459 -15.707 1.00 92.62 169 TRP A O 1
ATOM 1299 N N . LEU A 1 170 ? 21.265 9.006 -15.660 1.00 93.56 170 LEU A N 1
ATOM 1300 C CA . LEU A 1 170 ? 21.184 9.976 -16.752 1.00 93.56 170 LEU A CA 1
ATOM 1301 C C . LEU A 1 170 ? 20.640 9.324 -18.025 1.00 93.56 170 LEU A C 1
ATOM 1303 O O . LEU A 1 170 ? 19.704 9.842 -18.627 1.00 93.56 170 LEU A O 1
ATOM 1307 N N . LYS A 1 171 ? 21.141 8.134 -18.379 1.00 91.94 171 LYS A N 1
ATOM 1308 C CA . LYS A 1 171 ? 20.626 7.357 -19.514 1.00 91.94 171 LYS A CA 1
ATOM 1309 C C . LYS A 1 171 ? 19.136 7.040 -19.353 1.00 91.94 171 LYS A C 1
ATOM 1311 O O . LYS A 1 171 ? 18.374 7.180 -20.312 1.00 91.94 171 LYS A O 1
ATOM 1316 N N . LYS A 1 172 ? 18.703 6.630 -18.154 1.00 92.69 172 LYS A N 1
ATOM 1317 C CA . LYS A 1 172 ? 17.286 6.356 -17.883 1.00 92.69 172 LYS A CA 1
ATOM 1318 C C . LYS A 1 172 ? 16.437 7.625 -17.938 1.00 92.69 172 LYS A C 1
ATOM 1320 O O . LYS A 1 172 ? 15.371 7.585 -18.540 1.00 92.69 172 LYS A O 1
ATOM 1325 N N . ARG A 1 173 ? 16.900 8.745 -17.376 1.00 94.94 173 ARG A N 1
ATOM 1326 C CA . ARG A 1 173 ? 16.223 10.047 -17.448 1.00 94.94 173 ARG A CA 1
ATOM 1327 C C . ARG A 1 173 ? 16.037 10.481 -18.899 1.00 94.94 173 ARG A C 1
ATOM 1329 O O . ARG A 1 173 ? 14.907 10.750 -19.285 1.00 94.94 173 ARG A O 1
ATOM 1336 N N . THR A 1 174 ? 17.087 10.428 -19.720 1.00 94.31 174 THR A N 1
ATOM 1337 C CA . THR A 1 174 ? 16.995 10.743 -21.155 1.00 94.31 174 THR A CA 1
ATOM 1338 C C . THR A 1 174 ? 15.975 9.852 -21.864 1.00 94.31 174 THR A C 1
ATOM 1340 O O . THR A 1 174 ? 15.185 10.341 -22.669 1.00 94.31 174 THR A O 1
ATOM 1343 N N . TYR A 1 175 ? 15.933 8.553 -21.551 1.00 93.25 175 TYR A N 1
ATOM 1344 C CA . TYR A 1 175 ? 14.904 7.649 -22.075 1.00 93.25 175 TYR A CA 1
ATOM 1345 C C . TYR A 1 175 ? 13.490 8.041 -21.616 1.00 93.25 175 TYR A C 1
ATOM 1347 O O . TYR A 1 175 ? 12.555 8.058 -22.416 1.00 93.25 175 TYR A O 1
ATOM 1355 N N . ILE A 1 176 ? 13.321 8.388 -20.337 1.00 94.06 176 ILE A N 1
ATOM 1356 C CA . ILE A 1 176 ? 12.031 8.831 -19.803 1.00 94.06 176 ILE A CA 1
ATOM 1357 C C . ILE A 1 176 ? 11.564 10.091 -20.534 1.00 94.06 176 ILE A C 1
ATOM 1359 O O . ILE A 1 176 ? 10.422 10.141 -20.984 1.00 94.06 176 ILE A O 1
ATOM 1363 N N . GLU A 1 177 ? 12.444 11.078 -20.688 1.00 95.00 177 GLU A N 1
ATOM 1364 C CA . GLU A 1 177 ? 12.150 12.356 -21.337 1.00 95.00 177 GLU A CA 1
ATOM 1365 C C . GLU A 1 177 ? 11.800 12.183 -22.819 1.00 95.00 177 GLU A C 1
ATOM 1367 O O . GLU A 1 177 ? 10.792 12.717 -23.280 1.00 95.00 177 GLU A O 1
ATOM 1372 N N . SER A 1 178 ? 12.598 11.406 -23.554 1.00 93.56 178 SER A N 1
ATOM 1373 C CA . SER A 1 178 ? 12.457 11.256 -25.008 1.00 93.56 178 SER A CA 1
ATOM 1374 C C . SER A 1 178 ? 11.401 10.239 -25.441 1.00 93.56 178 SER A C 1
ATOM 1376 O O . SER A 1 178 ? 10.814 10.401 -26.508 1.00 93.56 178 SER A O 1
ATOM 1378 N N . VAL A 1 179 ? 11.131 9.204 -24.637 1.00 90.62 179 VAL A N 1
ATOM 1379 C CA . VAL A 1 179 ? 10.256 8.084 -25.027 1.00 90.62 179 VAL A CA 1
ATOM 1380 C C . VAL A 1 179 ? 9.048 7.956 -24.108 1.00 90.62 179 VAL A C 1
ATOM 1382 O O . VAL A 1 179 ? 7.906 7.937 -24.581 1.00 90.62 179 VAL A O 1
ATOM 1385 N N . ARG A 1 180 ? 9.254 7.877 -22.786 1.00 89.69 180 ARG A N 1
ATOM 1386 C CA . ARG A 1 180 ? 8.151 7.563 -21.859 1.00 89.69 180 ARG A CA 1
ATOM 1387 C C . ARG A 1 180 ? 7.174 8.701 -21.673 1.00 89.69 180 ARG A C 1
ATOM 1389 O O . ARG A 1 180 ? 5.975 8.452 -21.754 1.00 89.69 180 ARG A O 1
ATOM 1396 N N . LEU A 1 181 ? 7.645 9.928 -21.466 1.00 91.62 181 LEU A N 1
ATOM 1397 C CA . LEU A 1 181 ? 6.762 11.081 -21.295 1.00 91.62 181 LEU A CA 1
ATOM 1398 C C . LEU A 1 181 ? 5.840 11.277 -22.512 1.00 91.62 181 LEU A C 1
ATOM 1400 O O . LEU A 1 181 ? 4.628 11.355 -22.297 1.00 91.62 181 LEU A O 1
ATOM 1404 N N . PRO A 1 182 ? 6.330 11.279 -23.771 1.00 91.00 182 PRO A N 1
ATOM 1405 C CA . PRO A 1 182 ? 5.452 11.329 -24.943 1.00 91.00 182 PRO A CA 1
ATOM 1406 C C . PRO A 1 182 ? 4.469 10.155 -25.011 1.00 91.00 182 PRO A C 1
ATOM 1408 O O . PRO A 1 182 ? 3.279 10.356 -25.260 1.00 91.00 182 PRO A O 1
ATOM 1411 N N . THR A 1 183 ? 4.939 8.933 -24.733 1.00 88.25 183 THR A N 1
ATOM 1412 C CA . THR A 1 183 ? 4.101 7.725 -24.787 1.00 88.25 183 THR A CA 1
ATOM 1413 C C . THR A 1 183 ? 2.954 7.790 -23.779 1.00 88.25 183 THR A C 1
ATOM 1415 O O . THR A 1 183 ? 1.800 7.565 -24.147 1.00 88.25 183 THR A O 1
ATOM 1418 N N . LEU A 1 184 ? 3.240 8.140 -22.523 1.00 87.19 184 LEU A N 1
ATOM 1419 C CA . LEU A 1 184 ? 2.230 8.242 -21.469 1.00 87.19 184 LEU A CA 1
ATOM 1420 C C . LEU A 1 184 ? 1.212 9.352 -21.775 1.00 87.19 184 LEU A C 1
ATOM 1422 O O . LEU A 1 184 ? 0.011 9.129 -21.628 1.00 87.19 184 LEU A O 1
ATOM 1426 N N . LYS A 1 185 ? 1.654 10.500 -22.306 1.00 85.75 185 LYS A N 1
ATOM 1427 C CA . LYS A 1 185 ? 0.745 11.573 -22.749 1.00 85.75 185 LYS A CA 1
ATOM 1428 C C . LYS A 1 185 ? -0.198 11.106 -23.863 1.00 85.75 185 LYS A C 1
ATOM 1430 O O . LYS A 1 185 ? -1.404 11.318 -23.783 1.00 85.75 185 LYS A O 1
ATOM 1435 N N . SER A 1 186 ? 0.330 10.407 -24.871 1.00 79.50 186 SER A N 1
ATOM 1436 C CA . SER A 1 186 ? -0.452 9.963 -26.037 1.00 79.50 186 SER A CA 1
ATOM 1437 C C . SER A 1 186 ? -1.565 8.960 -25.702 1.00 79.50 186 SER A C 1
ATOM 1439 O O . SER A 1 186 ? -2.600 8.931 -26.363 1.00 79.50 186 SER A O 1
ATOM 1441 N N . ARG A 1 187 ? -1.391 8.158 -24.645 1.00 70.94 187 ARG A N 1
ATOM 1442 C CA . ARG A 1 187 ? -2.344 7.113 -24.242 1.00 70.94 187 ARG A CA 1
ATOM 1443 C C . ARG A 1 187 ? -3.507 7.627 -23.380 1.00 70.94 187 ARG A C 1
ATOM 1445 O O . ARG A 1 187 ? -4.210 6.816 -22.785 1.00 70.94 187 ARG A O 1
ATOM 1452 N N . LYS A 1 188 ? -3.698 8.949 -23.266 1.00 65.19 188 LYS A N 1
ATOM 1453 C CA . LYS A 1 188 ? -4.637 9.584 -22.318 1.00 65.19 188 LYS A CA 1
ATOM 1454 C C . LYS A 1 188 ? -4.420 9.156 -20.852 1.00 65.19 188 LYS A C 1
ATOM 1456 O O . LYS A 1 188 ? -5.336 9.248 -20.042 1.00 65.19 188 LYS A O 1
ATOM 1461 N N . PHE A 1 189 ? -3.210 8.710 -20.485 1.00 63.44 189 PHE A N 1
ATOM 1462 C CA . PHE A 1 189 ? -2.857 8.521 -19.068 1.00 63.44 189 PHE A CA 1
ATOM 1463 C C . PHE A 1 189 ? -2.741 9.862 -18.330 1.00 63.44 189 PHE A C 1
ATOM 1465 O O . PHE A 1 189 ? -2.793 9.873 -17.103 1.00 63.44 189 PHE A O 1
ATOM 1472 N N . ASP A 1 190 ? -2.600 10.971 -19.067 1.00 56.09 190 ASP A N 1
ATOM 1473 C CA . ASP A 1 190 ? -2.407 12.333 -18.547 1.00 56.09 190 ASP A CA 1
ATOM 1474 C C . ASP A 1 190 ? -3.412 12.718 -17.459 1.00 56.09 190 ASP A C 1
ATOM 1476 O O . ASP A 1 190 ? -3.021 13.182 -16.393 1.00 56.09 190 ASP A O 1
ATOM 1480 N N . GLU A 1 191 ? -4.690 12.392 -17.659 1.00 62.50 191 GLU A N 1
ATOM 1481 C CA . GLU A 1 191 ? -5.751 12.722 -16.701 1.00 62.50 191 GLU A CA 1
ATOM 1482 C C . GLU A 1 191 ? -5.781 11.803 -15.467 1.00 62.50 191 GLU A C 1
ATOM 1484 O O . GLU A 1 191 ? -6.389 12.149 -14.456 1.00 62.50 191 GLU A O 1
ATOM 1489 N N . ARG A 1 192 ? -5.153 10.621 -15.532 1.00 70.12 192 ARG A N 1
ATOM 1490 C CA . ARG A 1 192 ? -5.233 9.597 -14.473 1.00 70.12 192 ARG A CA 1
ATOM 1491 C C . ARG A 1 192 ? -4.016 9.579 -13.553 1.00 70.12 192 ARG A C 1
ATOM 1493 O O . ARG A 1 192 ? -4.148 9.187 -12.396 1.00 70.12 192 ARG A O 1
ATOM 1500 N N . LEU A 1 193 ? -2.841 9.971 -14.046 1.00 78.12 193 LEU A N 1
ATOM 1501 C CA . LEU A 1 193 ? -1.614 9.976 -13.249 1.00 78.12 193 LEU A CA 1
ATOM 1502 C C . LEU A 1 193 ? -1.589 11.163 -12.288 1.00 78.12 193 LEU A C 1
ATOM 1504 O O . LEU A 1 193 ? -1.670 12.319 -12.697 1.00 78.12 193 LEU A O 1
ATOM 1508 N N . ARG A 1 194 ? -1.389 10.883 -10.996 1.00 77.50 194 ARG A N 1
ATOM 1509 C CA . ARG A 1 194 ? -1.244 11.936 -9.977 1.00 77.50 194 ARG A CA 1
ATOM 1510 C C . ARG A 1 194 ? 0.145 12.566 -9.988 1.00 77.50 194 ARG A C 1
ATOM 1512 O O . ARG A 1 194 ? 0.338 13.643 -9.429 1.00 77.50 194 ARG A O 1
ATOM 1519 N N . PHE A 1 195 ? 1.112 11.889 -10.601 1.00 85.81 195 PHE A N 1
ATOM 1520 C CA . PHE A 1 195 ? 2.507 12.296 -10.636 1.00 85.81 195 PHE A CA 1
ATOM 1521 C C . PHE A 1 195 ? 3.006 12.471 -12.071 1.00 85.81 195 PHE A C 1
ATOM 1523 O O . PHE A 1 195 ? 2.901 11.567 -12.898 1.00 85.81 195 PHE A O 1
ATOM 1530 N N . TRP A 1 196 ? 3.634 13.619 -12.315 1.00 89.38 196 TRP A N 1
ATOM 1531 C CA . TRP A 1 196 ? 4.388 13.930 -13.524 1.00 89.38 196 TRP A CA 1
ATOM 1532 C C . TRP A 1 196 ? 5.697 14.605 -13.111 1.00 89.38 196 TRP A C 1
ATOM 1534 O O . TRP A 1 196 ? 5.638 15.563 -12.335 1.00 89.38 196 TRP A O 1
ATOM 1544 N N . 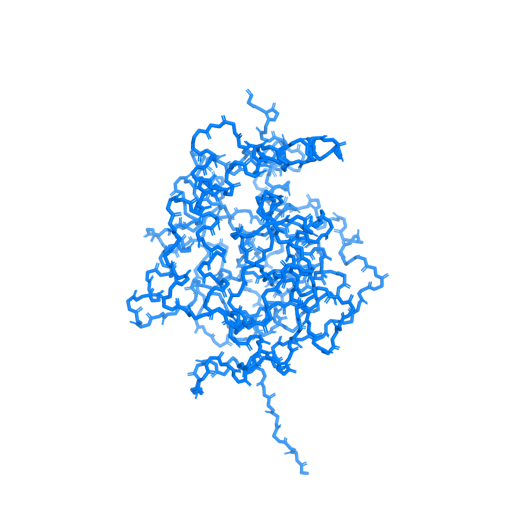PRO A 1 197 ? 6.865 14.164 -13.611 1.00 92.38 197 PRO A N 1
ATOM 1545 C CA . PRO A 1 197 ? 8.126 14.798 -13.262 1.00 92.38 197 PRO A CA 1
ATOM 1546 C C . PRO A 1 197 ? 8.235 16.172 -13.929 1.00 92.38 197 PRO A C 1
ATOM 1548 O O . PRO A 1 197 ? 8.505 16.273 -15.125 1.00 92.38 197 PRO A O 1
ATOM 1551 N N . LYS A 1 198 ? 7.969 17.233 -13.158 1.00 90.81 198 LYS A N 1
ATOM 1552 C CA . LYS A 1 198 ? 7.982 18.628 -13.635 1.00 90.81 198 LYS A CA 1
ATOM 1553 C C . LYS A 1 198 ? 9.143 19.422 -13.050 1.00 90.81 198 LYS A C 1
ATOM 1555 O O . LYS A 1 198 ? 9.665 20.315 -13.707 1.00 90.81 198 LYS A O 1
ATOM 1560 N N . THR A 1 199 ? 9.540 19.097 -11.824 1.00 94.25 199 THR A N 1
ATOM 1561 C CA . THR A 1 199 ? 10.614 19.774 -11.092 1.00 94.25 199 THR A CA 1
ATOM 1562 C C . THR A 1 199 ? 11.799 18.839 -10.866 1.00 94.25 199 THR A C 1
ATOM 1564 O O . THR A 1 199 ? 11.657 17.616 -10.909 1.00 94.25 199 THR A O 1
ATOM 1567 N N . GLU A 1 200 ? 12.976 19.384 -10.548 1.00 94.19 200 GLU A N 1
ATOM 1568 C CA . GLU A 1 200 ? 14.125 18.558 -10.136 1.00 94.19 200 GLU A CA 1
ATOM 1569 C C . GLU A 1 200 ? 13.834 17.741 -8.867 1.00 94.19 200 GLU A C 1
ATOM 1571 O O . GLU A 1 200 ? 14.353 16.640 -8.703 1.00 94.19 200 GLU A O 1
ATOM 1576 N N . GLN A 1 201 ? 12.944 18.214 -7.987 1.00 92.94 201 GLN A N 1
ATOM 1577 C CA . GLN A 1 201 ? 12.497 17.424 -6.840 1.00 92.94 201 GLN A CA 1
ATOM 1578 C C . GLN A 1 201 ? 11.733 16.165 -7.279 1.00 92.94 201 GLN A C 1
ATOM 1580 O O . GLN A 1 201 ? 11.913 15.099 -6.691 1.00 92.94 201 GLN A O 1
ATOM 1585 N N . ASP A 1 202 ? 10.911 16.257 -8.323 1.00 93.50 202 ASP A N 1
ATOM 1586 C CA . ASP A 1 202 ? 10.201 15.099 -8.870 1.00 93.50 202 ASP A CA 1
ATOM 1587 C C . ASP A 1 202 ? 11.156 14.128 -9.569 1.00 93.50 202 ASP A C 1
ATOM 1589 O O . ASP A 1 202 ? 11.040 12.911 -9.409 1.00 93.50 202 ASP A O 1
ATOM 1593 N N . TRP A 1 203 ? 12.152 14.657 -10.283 1.00 95.50 203 TRP A N 1
ATOM 1594 C CA . TRP A 1 203 ? 13.224 13.845 -10.856 1.00 95.50 203 TRP A CA 1
ATOM 1595 C C . TRP A 1 203 ? 14.044 13.130 -9.784 1.00 95.50 203 TRP A C 1
ATOM 1597 O O . TRP A 1 203 ? 14.376 11.960 -9.962 1.00 95.50 203 TRP A O 1
ATOM 1607 N N . ASN A 1 204 ? 14.307 13.776 -8.646 1.00 94.31 204 ASN A N 1
ATOM 1608 C CA . ASN A 1 204 ? 14.962 13.136 -7.508 1.00 94.31 204 ASN A CA 1
ATOM 1609 C C . ASN A 1 204 ? 14.121 11.981 -6.944 1.00 94.31 204 ASN A C 1
ATOM 1611 O O . ASN A 1 204 ? 14.670 10.908 -6.716 1.00 94.31 204 ASN A O 1
ATOM 1615 N N . LYS A 1 205 ? 12.793 12.134 -6.825 1.00 93.06 205 LYS A N 1
ATOM 1616 C CA . LYS A 1 205 ? 11.901 11.029 -6.414 1.00 93.06 205 LYS A CA 1
ATOM 1617 C C . LYS A 1 205 ? 11.975 9.840 -7.377 1.00 93.06 205 LYS A C 1
ATOM 1619 O O . LYS A 1 205 ? 12.046 8.695 -6.934 1.00 93.06 205 LYS A O 1
ATOM 1624 N N . LEU A 1 206 ? 11.977 10.092 -8.690 1.00 94.50 206 LEU A N 1
ATOM 1625 C CA . LEU A 1 206 ? 12.137 9.030 -9.692 1.00 94.50 206 LEU A CA 1
ATOM 1626 C C . LEU A 1 206 ? 13.523 8.384 -9.638 1.00 94.50 206 LEU A C 1
ATOM 1628 O O . LEU A 1 206 ? 13.625 7.169 -9.791 1.00 94.50 206 LEU A O 1
ATOM 1632 N N . ARG A 1 207 ? 14.577 9.171 -9.401 1.00 94.19 207 ARG A N 1
ATOM 1633 C CA . ARG A 1 207 ? 15.940 8.663 -9.223 1.00 94.19 207 ARG A CA 1
ATOM 1634 C C . ARG A 1 207 ? 16.031 7.742 -8.014 1.00 94.19 207 ARG A C 1
ATOM 1636 O O . ARG A 1 207 ? 16.652 6.687 -8.105 1.00 94.19 207 ARG A O 1
ATOM 1643 N N . ASP A 1 208 ? 15.420 8.122 -6.900 1.00 92.75 208 ASP A N 1
ATOM 1644 C CA . ASP A 1 208 ? 15.435 7.319 -5.680 1.00 92.75 208 ASP A CA 1
ATOM 1645 C C . ASP A 1 208 ? 14.660 6.012 -5.888 1.00 92.75 208 ASP A C 1
ATOM 1647 O O . ASP A 1 208 ? 15.169 4.941 -5.564 1.00 92.75 208 ASP A O 1
ATOM 1651 N N . LEU A 1 209 ? 13.500 6.059 -6.558 1.00 92.69 209 LEU A N 1
ATOM 1652 C CA . LEU A 1 209 ? 12.779 4.845 -6.950 1.00 92.69 209 LEU A CA 1
ATOM 1653 C C . LEU A 1 209 ? 13.595 3.967 -7.912 1.00 92.69 209 LEU A C 1
ATOM 1655 O O . LEU A 1 209 ? 13.622 2.747 -7.763 1.00 92.69 209 LEU A O 1
ATOM 1659 N N . PHE A 1 210 ? 14.276 4.568 -8.888 1.00 93.31 210 PHE A N 1
ATOM 1660 C CA . PHE A 1 210 ? 15.164 3.859 -9.808 1.00 93.31 210 PHE A CA 1
ATOM 1661 C C . PHE A 1 210 ? 16.277 3.124 -9.056 1.00 93.31 210 PHE A C 1
ATOM 1663 O O . PHE A 1 210 ? 16.521 1.950 -9.330 1.00 93.31 210 PHE A O 1
ATOM 1670 N N . LYS A 1 211 ? 16.906 3.785 -8.076 1.00 91.25 211 LYS A N 1
ATOM 1671 C CA . LYS A 1 211 ? 17.927 3.190 -7.203 1.00 91.25 211 LYS A CA 1
ATOM 1672 C C . LYS A 1 211 ? 17.366 2.040 -6.374 1.00 91.25 211 LYS A C 1
ATOM 1674 O O . LYS A 1 211 ? 17.965 0.967 -6.349 1.00 91.25 211 LYS A O 1
ATOM 1679 N N . ASP A 1 212 ? 16.195 2.231 -5.779 1.00 90.25 212 ASP A N 1
ATOM 1680 C CA . ASP A 1 212 ? 15.503 1.205 -5.004 1.00 90.25 212 ASP A CA 1
ATOM 1681 C C . ASP A 1 212 ? 15.190 -0.043 -5.839 1.00 90.25 212 ASP A C 1
ATOM 1683 O O . ASP A 1 212 ? 15.490 -1.156 -5.414 1.00 90.25 212 ASP A O 1
ATOM 1687 N N . ARG A 1 213 ? 14.622 0.130 -7.038 1.00 91.88 213 ARG A N 1
ATOM 1688 C CA . ARG A 1 213 ? 14.290 -0.975 -7.954 1.00 91.88 213 ARG A CA 1
ATOM 1689 C C . ARG A 1 213 ? 15.535 -1.682 -8.476 1.00 91.88 213 ARG A C 1
ATOM 1691 O O . ARG A 1 213 ? 15.551 -2.898 -8.611 1.00 91.88 213 ARG A O 1
ATOM 1698 N N . ALA A 1 214 ? 16.592 -0.925 -8.753 1.00 89.50 214 ALA A N 1
ATOM 1699 C CA . ALA A 1 214 ? 17.869 -1.451 -9.211 1.00 89.50 214 ALA A CA 1
ATOM 1700 C C . ALA A 1 214 ? 18.560 -2.307 -8.146 1.00 89.50 214 ALA A C 1
ATOM 1702 O O . ALA A 1 214 ? 19.133 -3.344 -8.485 1.00 89.50 214 ALA A O 1
ATOM 1703 N N . LYS A 1 215 ? 18.501 -1.863 -6.886 1.00 87.69 215 LYS A N 1
ATOM 1704 C CA . LYS A 1 215 ? 19.002 -2.598 -5.728 1.00 87.69 215 LYS A CA 1
ATOM 1705 C C . LYS A 1 215 ? 18.179 -3.864 -5.487 1.00 87.69 215 LYS A C 1
ATOM 1707 O O . LYS A 1 215 ? 18.753 -4.942 -5.456 1.00 87.69 215 LYS A O 1
ATOM 1712 N N . GLU A 1 216 ? 16.854 -3.741 -5.427 1.00 89.00 216 GLU A N 1
ATOM 1713 C CA . GLU A 1 216 ? 15.935 -4.876 -5.255 1.00 89.00 216 GLU A CA 1
ATOM 1714 C C . GLU A 1 216 ? 16.131 -5.941 -6.345 1.00 89.00 216 GLU A C 1
ATOM 1716 O O . GLU A 1 216 ? 16.206 -7.130 -6.052 1.00 89.00 216 GLU A O 1
ATOM 1721 N N . PHE A 1 217 ? 16.270 -5.531 -7.610 1.00 88.88 217 PHE A N 1
ATOM 1722 C CA . PHE A 1 217 ? 16.561 -6.461 -8.700 1.00 88.88 217 PHE A CA 1
ATOM 1723 C C . PHE A 1 217 ? 17.893 -7.193 -8.485 1.00 88.88 217 PHE A C 1
ATOM 1725 O O . PHE A 1 217 ? 17.965 -8.402 -8.678 1.00 88.88 217 PHE A O 1
ATOM 1732 N N . ALA A 1 218 ? 18.943 -6.476 -8.078 1.00 85.56 218 ALA A N 1
ATOM 1733 C CA . ALA A 1 218 ? 20.255 -7.068 -7.830 1.00 85.56 218 ALA A CA 1
ATOM 1734 C C . ALA A 1 218 ? 20.253 -8.054 -6.652 1.00 85.56 218 ALA A C 1
ATOM 1736 O O . ALA A 1 218 ? 20.970 -9.047 -6.709 1.00 85.56 218 ALA A O 1
ATOM 1737 N N . GLU A 1 219 ? 19.473 -7.775 -5.607 1.00 85.31 219 GLU A N 1
ATOM 1738 C CA . GLU A 1 219 ? 19.366 -8.613 -4.408 1.00 85.31 219 GLU A CA 1
ATOM 1739 C C . GLU A 1 219 ? 18.525 -9.874 -4.665 1.00 85.31 219 GLU A C 1
ATOM 1741 O O . GLU A 1 219 ? 18.913 -10.959 -4.244 1.00 85.31 219 GLU A O 1
ATOM 1746 N N . GLU A 1 220 ? 17.425 -9.761 -5.418 1.00 87.12 220 GLU A N 1
ATOM 1747 C CA . GLU A 1 220 ? 16.431 -10.839 -5.518 1.00 87.12 220 GLU A CA 1
ATOM 1748 C C . GLU A 1 220 ? 16.503 -11.666 -6.824 1.00 87.12 220 GLU A C 1
ATOM 1750 O O . GLU A 1 220 ? 15.985 -12.781 -6.861 1.00 87.12 220 GLU A O 1
ATOM 1755 N N . ASP A 1 221 ? 17.116 -11.182 -7.922 1.00 87.88 221 ASP A N 1
ATOM 1756 C CA . ASP A 1 221 ? 17.079 -11.878 -9.237 1.00 87.88 221 ASP A CA 1
ATOM 1757 C C . ASP A 1 221 ? 17.731 -13.272 -9.190 1.00 87.88 221 ASP A C 1
ATOM 1759 O O . ASP A 1 221 ? 17.298 -14.186 -9.899 1.00 87.88 221 ASP A O 1
ATOM 1763 N N . HIS A 1 222 ? 18.725 -13.470 -8.316 1.00 86.94 222 HIS A N 1
ATOM 1764 C CA . HIS A 1 222 ? 19.308 -14.789 -8.073 1.00 86.94 222 HIS A CA 1
ATOM 1765 C C . HIS A 1 222 ? 18.273 -15.775 -7.511 1.00 86.94 222 HIS A C 1
ATOM 1767 O O . HIS A 1 222 ? 18.161 -16.895 -8.017 1.00 86.94 222 HIS A O 1
ATOM 1773 N N . GLU A 1 223 ? 17.474 -15.357 -6.530 1.00 86.62 223 GLU A N 1
ATOM 1774 C CA . GLU A 1 223 ? 16.514 -16.229 -5.850 1.00 86.62 223 GLU A CA 1
ATOM 1775 C C . GLU A 1 223 ? 15.418 -16.733 -6.795 1.00 86.62 223 GLU A C 1
ATOM 1777 O O . GLU A 1 223 ? 15.036 -17.903 -6.747 1.00 86.62 223 GLU A O 1
ATOM 1782 N N . TYR A 1 224 ? 14.984 -15.905 -7.749 1.00 87.12 224 TYR A N 1
ATOM 1783 C CA . TYR A 1 224 ? 14.020 -16.322 -8.774 1.00 87.12 224 TYR A CA 1
ATOM 1784 C C . TYR A 1 224 ? 14.595 -17.268 -9.832 1.00 87.12 224 TYR A C 1
ATOM 1786 O O . TYR A 1 224 ? 13.853 -18.052 -10.428 1.00 87.12 224 TYR A O 1
ATOM 1794 N N . ARG A 1 225 ? 15.897 -17.188 -10.123 1.00 85.69 225 ARG A N 1
ATOM 1795 C CA . ARG A 1 225 ? 16.533 -17.994 -11.181 1.00 85.69 225 ARG A CA 1
ATOM 1796 C C . ARG A 1 225 ? 17.102 -19.306 -10.666 1.00 85.69 225 ARG A C 1
ATOM 1798 O O . ARG A 1 225 ? 17.037 -20.326 -11.359 1.00 85.69 225 ARG A O 1
ATOM 1805 N N . PHE A 1 226 ? 17.701 -19.254 -9.485 1.00 84.88 226 PHE A N 1
ATOM 1806 C CA . PHE A 1 226 ? 18.580 -20.293 -8.961 1.00 84.88 226 PHE A CA 1
ATOM 1807 C C . PHE A 1 226 ? 18.349 -20.593 -7.482 1.00 84.88 226 PHE A C 1
ATOM 1809 O O . PHE A 1 226 ? 18.669 -21.703 -7.068 1.00 84.88 226 PHE A O 1
ATOM 1816 N N . GLY A 1 227 ? 17.804 -19.648 -6.716 1.00 84.31 227 GLY A N 1
ATOM 1817 C CA . GLY A 1 227 ? 17.521 -19.834 -5.296 1.00 84.31 227 GLY A CA 1
ATOM 1818 C C . GLY A 1 227 ? 16.110 -20.340 -5.000 1.00 84.31 227 GLY A C 1
ATOM 1819 O O . GLY A 1 227 ? 15.496 -21.039 -5.813 1.00 84.31 227 GLY A O 1
ATOM 1820 N N . HIS A 1 228 ? 15.603 -20.019 -3.809 1.00 80.56 228 HIS A N 1
ATOM 1821 C CA . HIS A 1 228 ? 14.405 -20.661 -3.249 1.00 80.56 228 HIS A CA 1
ATOM 1822 C C . HIS A 1 228 ? 13.105 -20.247 -3.940 1.00 80.56 228 HIS A C 1
ATOM 1824 O O . HIS A 1 228 ? 12.196 -21.065 -4.081 1.00 80.56 228 HIS A O 1
ATOM 1830 N N . TYR A 1 229 ? 13.001 -19.009 -4.433 1.00 87.19 229 TYR A N 1
ATOM 1831 C CA . TYR A 1 229 ? 11.792 -18.577 -5.142 1.00 87.19 229 TYR A CA 1
ATOM 1832 C C . TYR A 1 229 ? 11.568 -19.349 -6.440 1.00 87.19 229 TYR A C 1
ATOM 1834 O O . TYR A 1 229 ? 10.420 -19.490 -6.861 1.00 87.19 229 TYR A O 1
ATOM 1842 N N . LYS A 1 230 ? 12.630 -19.865 -7.072 1.00 87.44 230 LYS A N 1
ATOM 1843 C CA . LYS A 1 230 ? 12.561 -20.581 -8.353 1.00 87.44 230 LYS A CA 1
ATOM 1844 C C . LYS A 1 230 ? 11.526 -21.704 -8.345 1.00 87.44 230 LYS A C 1
ATOM 1846 O O . LYS A 1 230 ? 10.899 -21.958 -9.371 1.00 87.44 230 LYS A O 1
ATOM 1851 N N . GLU A 1 231 ? 11.337 -22.408 -7.235 1.00 85.19 231 GLU A N 1
ATOM 1852 C CA . GLU A 1 231 ? 10.397 -23.535 -7.153 1.00 85.19 231 GLU A CA 1
ATOM 1853 C C . GLU A 1 231 ? 8.937 -23.093 -7.010 1.00 85.19 231 GLU A C 1
ATOM 1855 O O . GLU A 1 231 ? 8.028 -23.824 -7.405 1.00 85.19 231 GLU A O 1
ATOM 1860 N N . HIS A 1 232 ? 8.704 -21.876 -6.521 1.00 85.88 232 HIS A N 1
ATOM 1861 C CA . HIS A 1 232 ? 7.380 -21.395 -6.125 1.00 85.88 232 HIS A CA 1
ATOM 1862 C C . HIS A 1 232 ? 6.836 -20.293 -7.028 1.00 85.88 232 HIS A C 1
ATOM 1864 O O . HIS A 1 232 ? 5.622 -20.180 -7.198 1.00 85.88 232 HIS A O 1
ATOM 1870 N N . ALA A 1 233 ? 7.718 -19.504 -7.631 1.00 89.12 233 ALA A N 1
ATOM 1871 C CA . ALA A 1 233 ? 7.375 -18.331 -8.407 1.00 89.12 233 ALA A CA 1
ATOM 1872 C C . ALA A 1 233 ? 7.983 -18.378 -9.811 1.00 89.12 233 ALA A C 1
ATOM 1874 O O . ALA A 1 233 ? 9.008 -19.009 -10.077 1.00 89.12 233 ALA A O 1
ATOM 1875 N N . ALA A 1 234 ? 7.314 -17.694 -10.724 1.00 89.50 234 ALA A N 1
ATOM 1876 C CA . ALA A 1 234 ? 7.785 -17.379 -12.054 1.00 89.50 234 ALA A CA 1
ATOM 1877 C C . ALA A 1 234 ? 7.668 -15.868 -12.258 1.00 89.50 234 ALA A C 1
ATOM 1879 O O . ALA A 1 234 ? 6.833 -15.205 -11.645 1.00 89.50 234 ALA A O 1
ATOM 1880 N N . ILE A 1 235 ? 8.512 -15.327 -13.128 1.00 89.69 235 ILE A N 1
ATOM 1881 C CA . ILE A 1 235 ? 8.424 -13.929 -13.543 1.00 89.69 235 ILE A CA 1
ATOM 1882 C C . ILE A 1 235 ? 7.914 -13.914 -14.977 1.00 89.69 235 ILE A C 1
ATOM 1884 O O . ILE A 1 235 ? 8.555 -14.495 -15.856 1.00 89.69 235 ILE A O 1
ATOM 1888 N N . GLU A 1 236 ? 6.785 -13.249 -15.194 1.00 88.06 236 GLU A N 1
ATOM 1889 C CA . GLU A 1 236 ? 6.179 -13.033 -16.505 1.00 88.06 236 GLU A CA 1
ATOM 1890 C C . GLU A 1 236 ? 6.072 -11.529 -16.763 1.00 88.06 236 GLU A C 1
ATOM 1892 O O . GLU A 1 236 ? 5.380 -10.799 -16.050 1.00 88.06 236 GLU A O 1
ATOM 1897 N N . GLY A 1 237 ? 6.817 -11.048 -17.759 1.00 87.69 237 GLY A N 1
ATOM 1898 C CA . GLY A 1 237 ? 7.068 -9.619 -17.919 1.00 87.69 237 GLY A CA 1
ATOM 1899 C C . GLY A 1 237 ? 7.701 -9.017 -16.666 1.00 87.69 237 GLY A C 1
ATOM 1900 O O . GLY A 1 237 ? 8.703 -9.555 -16.188 1.00 87.69 237 GLY A O 1
ATOM 1901 N N . PRO A 1 238 ? 7.187 -7.892 -16.144 1.00 91.69 238 PRO A N 1
ATOM 1902 C CA . PRO A 1 238 ? 7.669 -7.323 -14.894 1.00 91.69 238 PRO A CA 1
ATOM 1903 C C . PRO A 1 238 ? 7.007 -7.949 -13.661 1.00 91.69 238 PRO A C 1
ATOM 1905 O O . PRO A 1 238 ? 7.301 -7.500 -12.560 1.00 91.69 238 PRO A O 1
ATOM 1908 N N . TYR A 1 239 ? 6.097 -8.916 -13.802 1.00 92.88 239 TYR A N 1
ATOM 1909 C CA . TYR A 1 239 ? 5.261 -9.396 -12.701 1.00 92.88 239 TYR A CA 1
ATOM 1910 C C . TYR A 1 239 ? 5.763 -10.711 -12.132 1.00 92.88 239 TYR A C 1
ATOM 1912 O O . TYR A 1 239 ? 6.214 -11.592 -12.864 1.00 92.88 239 TYR A O 1
ATOM 1920 N N . ILE A 1 240 ? 5.624 -10.862 -10.819 1.00 91.50 240 ILE A N 1
ATOM 1921 C CA . ILE A 1 240 ? 5.836 -12.141 -10.151 1.00 91.50 240 ILE A CA 1
ATOM 1922 C C . ILE A 1 240 ? 4.494 -12.860 -10.054 1.00 91.50 240 ILE A C 1
ATOM 1924 O O . ILE A 1 240 ? 3.505 -12.319 -9.553 1.00 91.50 240 ILE A O 1
ATOM 1928 N N . ARG A 1 241 ? 4.476 -14.106 -10.517 1.00 89.75 241 ARG A N 1
ATOM 1929 C CA . ARG A 1 241 ? 3.349 -15.025 -10.397 1.00 89.75 241 ARG A CA 1
ATOM 1930 C C . ARG A 1 241 ? 3.773 -16.254 -9.634 1.00 89.75 241 ARG A C 1
ATOM 1932 O O . ARG A 1 241 ? 4.926 -16.677 -9.688 1.00 89.75 241 ARG A O 1
ATOM 1939 N N . LEU A 1 242 ? 2.825 -16.866 -8.952 1.00 87.88 242 LEU A N 1
ATOM 1940 C CA . LEU A 1 242 ? 3.071 -18.135 -8.290 1.00 87.88 242 LEU A CA 1
ATOM 1941 C C . LEU A 1 242 ? 2.871 -19.254 -9.299 1.00 87.88 242 LEU A C 1
ATOM 1943 O O . LEU A 1 242 ? 1.882 -19.276 -10.022 1.00 87.88 242 LEU A O 1
ATOM 1947 N N . LYS A 1 243 ? 3.763 -20.241 -9.319 1.00 87.06 243 LYS A N 1
ATOM 1948 C CA . LYS A 1 243 ? 3.624 -21.406 -10.206 1.00 87.06 243 LYS A CA 1
ATOM 1949 C C . LYS A 1 243 ? 2.340 -22.192 -9.945 1.00 87.06 243 LYS A C 1
ATOM 1951 O O . LYS A 1 243 ? 1.818 -22.837 -10.844 1.00 87.06 243 LYS A O 1
ATOM 1956 N N . ALA A 1 244 ? 1.816 -22.112 -8.723 1.00 83.38 244 ALA A N 1
ATOM 1957 C CA . ALA A 1 244 ? 0.547 -22.721 -8.344 1.00 83.38 244 ALA A CA 1
ATOM 1958 C C . ALA A 1 244 ? -0.696 -21.966 -8.864 1.00 83.38 244 ALA A C 1
ATOM 1960 O O . ALA A 1 244 ? -1.797 -22.511 -8.776 1.00 83.38 244 ALA A O 1
ATOM 1961 N N . ARG A 1 245 ? -0.524 -20.726 -9.345 1.00 82.69 245 ARG A N 1
ATOM 1962 C CA . ARG A 1 245 ? -1.538 -19.819 -9.915 1.00 82.69 245 ARG A CA 1
ATOM 1963 C C . ARG A 1 245 ? -0.890 -18.974 -11.036 1.00 82.69 245 ARG A C 1
ATOM 1965 O O . ARG A 1 245 ? -0.686 -17.773 -10.862 1.00 82.69 245 ARG A O 1
ATOM 1972 N N . PRO A 1 246 ? -0.463 -19.607 -12.145 1.00 87.38 246 PRO A N 1
ATOM 1973 C CA . PRO A 1 246 ? 0.374 -18.965 -13.166 1.00 87.38 246 PRO A CA 1
ATOM 1974 C C . PRO A 1 246 ? -0.377 -17.929 -14.020 1.00 87.38 246 PRO A C 1
ATOM 1976 O O . PRO A 1 246 ? 0.235 -17.179 -14.776 1.00 87.38 246 PRO A O 1
ATOM 1979 N N . ASP A 1 247 ? -1.699 -17.895 -13.908 1.00 87.44 247 ASP A N 1
ATOM 1980 C CA . ASP A 1 247 ? -2.635 -17.060 -14.653 1.00 87.44 247 ASP A CA 1
ATOM 1981 C C . ASP A 1 247 ? -2.877 -15.681 -14.020 1.00 87.44 247 ASP A C 1
ATOM 1983 O O . ASP A 1 247 ? -3.423 -14.797 -14.676 1.00 87.44 247 ASP A O 1
ATOM 1987 N N . VAL A 1 248 ? -2.450 -15.472 -12.769 1.00 87.19 248 VAL A N 1
ATOM 1988 C CA . VAL A 1 248 ? -2.692 -14.230 -12.022 1.00 87.19 248 VAL A CA 1
ATOM 1989 C C . VAL A 1 248 ? -1.418 -13.668 -11.396 1.00 87.19 248 VAL A C 1
ATOM 1991 O O . VAL A 1 248 ? -0.516 -14.397 -10.978 1.00 87.19 248 VAL A O 1
ATOM 1994 N N . ASN A 1 249 ? -1.353 -12.339 -11.313 1.00 90.19 249 ASN A N 1
ATOM 1995 C CA . ASN A 1 249 ? -0.260 -11.629 -10.658 1.00 90.19 249 ASN A CA 1
ATOM 1996 C C . ASN A 1 249 ? -0.378 -11.746 -9.135 1.00 90.19 249 ASN A C 1
ATOM 1998 O O . ASN A 1 249 ? -1.469 -11.617 -8.581 1.00 90.19 249 ASN A O 1
ATOM 2002 N N . MET A 1 250 ? 0.750 -11.943 -8.454 1.00 88.50 250 MET A N 1
ATOM 2003 C CA . MET A 1 250 ? 0.809 -11.787 -7.002 1.00 88.50 250 MET A CA 1
ATOM 2004 C C . MET A 1 250 ? 0.628 -10.309 -6.647 1.00 88.50 250 MET A C 1
ATOM 2006 O O . MET A 1 250 ? 1.139 -9.447 -7.363 1.00 88.50 250 MET A O 1
ATOM 2010 N N . VAL A 1 251 ? -0.071 -9.998 -5.558 1.00 88.00 251 VAL A N 1
ATOM 2011 C CA . VAL A 1 251 ? -0.347 -8.618 -5.112 1.00 88.00 251 VAL A CA 1
ATOM 2012 C C . VAL A 1 251 ? 0.170 -8.367 -3.697 1.00 88.00 251 VAL A C 1
ATOM 2014 O O . VAL A 1 251 ? 0.533 -9.305 -2.991 1.00 88.00 251 VAL A O 1
ATOM 2017 N N . GLY A 1 252 ? 0.268 -7.102 -3.285 1.00 84.38 252 GLY A N 1
ATOM 2018 C CA . GLY A 1 252 ? 0.569 -6.768 -1.886 1.00 84.38 252 GLY A CA 1
ATOM 2019 C C . GLY A 1 252 ? -0.530 -7.241 -0.937 1.00 84.38 252 GLY A C 1
ATOM 2020 O O . GLY A 1 252 ? -1.675 -7.367 -1.355 1.00 84.38 252 GLY A O 1
ATOM 2021 N N . ASP A 1 253 ? -0.183 -7.501 0.319 1.00 83.31 253 ASP A N 1
ATOM 2022 C CA . ASP A 1 253 ? -1.125 -7.839 1.385 1.00 83.31 253 ASP A CA 1
ATOM 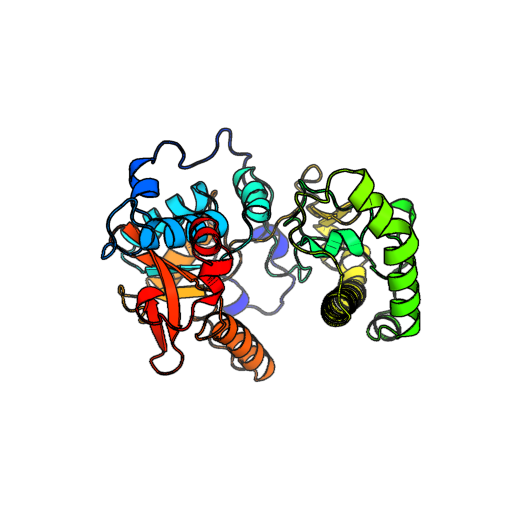2023 C C . ASP A 1 253 ? -1.615 -6.598 2.152 1.00 83.31 253 ASP A C 1
ATOM 2025 O O . ASP A 1 253 ? -1.185 -5.465 1.906 1.00 83.31 253 ASP A O 1
ATOM 2029 N N . HIS A 1 254 ? -2.545 -6.796 3.092 1.00 85.88 254 HIS A N 1
ATOM 2030 C CA . HIS A 1 254 ? -2.914 -5.747 4.040 1.00 85.88 254 HIS A CA 1
ATOM 2031 C C . HIS A 1 254 ? -1.885 -5.625 5.163 1.00 85.88 254 HIS A C 1
ATOM 2033 O O . HIS A 1 254 ? -1.823 -6.451 6.076 1.00 85.88 254 HIS A O 1
ATOM 2039 N N . ASP A 1 255 ? -1.154 -4.513 5.130 1.00 85.81 255 ASP A N 1
ATOM 2040 C CA . ASP A 1 255 ? -0.138 -4.160 6.115 1.00 85.81 255 ASP A CA 1
ATOM 2041 C C . ASP A 1 255 ? -0.758 -3.871 7.502 1.00 85.81 255 ASP A C 1
ATOM 2043 O O . ASP A 1 255 ? -1.194 -2.750 7.804 1.00 85.81 255 ASP A O 1
ATOM 2047 N N . LEU A 1 256 ? -0.765 -4.869 8.390 1.00 90.38 256 LEU A N 1
ATOM 2048 C CA . LEU A 1 256 ? -1.226 -4.709 9.772 1.00 90.38 256 LEU A CA 1
ATOM 2049 C C . LEU A 1 256 ? -0.311 -3.773 10.573 1.00 90.38 256 LEU A C 1
ATOM 2051 O O . LEU A 1 256 ? 0.889 -4.009 10.718 1.00 90.38 256 LEU A O 1
ATOM 2055 N N . PHE A 1 257 ? -0.891 -2.723 11.160 1.00 93.06 257 PHE A N 1
ATOM 2056 C CA . PHE A 1 257 ? -0.161 -1.780 12.003 1.00 93.06 257 PHE A CA 1
ATOM 2057 C C . PHE A 1 257 ? -0.178 -2.197 13.468 1.00 93.06 257 PHE A C 1
ATOM 2059 O O . PHE A 1 257 ? 0.880 -2.309 14.070 1.00 93.06 257 PHE A O 1
ATOM 2066 N N . GLY A 1 258 ? -1.341 -2.443 14.068 1.00 91.38 258 GLY A N 1
ATOM 2067 C CA . GLY A 1 258 ? -1.390 -2.747 15.497 1.00 91.38 258 GLY A CA 1
ATOM 2068 C C . GLY A 1 258 ? -2.759 -3.150 16.016 1.00 91.38 258 GLY A C 1
ATOM 2069 O O . GLY A 1 258 ? -3.777 -2.900 15.373 1.00 91.38 258 GLY A O 1
ATOM 2070 N N . PHE A 1 259 ? -2.763 -3.761 17.197 1.00 92.06 259 PHE A N 1
ATOM 2071 C CA . PHE A 1 259 ? -3.960 -4.274 17.861 1.00 92.06 259 PHE A CA 1
ATOM 2072 C C . PHE A 1 259 ? -4.120 -3.660 19.242 1.00 92.06 259 PHE A C 1
ATOM 2074 O O . PHE A 1 259 ? -3.162 -3.660 20.018 1.00 92.06 259 PHE A O 1
ATOM 2081 N N . THR A 1 260 ? -5.318 -3.179 19.563 1.00 92.31 260 THR A N 1
ATOM 2082 C CA . THR A 1 260 ? -5.548 -2.336 20.738 1.00 92.31 260 THR A CA 1
ATOM 2083 C C . THR A 1 260 ? -6.728 -2.815 21.576 1.00 92.31 260 THR A C 1
ATOM 2085 O O . THR A 1 260 ? -7.664 -3.429 21.074 1.00 92.31 260 THR A O 1
ATOM 2088 N N . LYS A 1 261 ? -6.678 -2.581 22.887 1.00 84.38 261 LYS A N 1
ATOM 2089 C CA . LYS A 1 261 ? -7.702 -3.032 23.839 1.00 84.38 261 LYS A CA 1
ATOM 2090 C C . LYS A 1 261 ? -8.944 -2.141 23.838 1.00 84.38 261 LYS A C 1
ATOM 2092 O O . LYS A 1 261 ? -10.028 -2.593 24.190 1.00 84.38 261 LYS A O 1
ATOM 2097 N N . ASP A 1 262 ? -8.768 -0.879 23.471 1.00 76.25 262 ASP A N 1
ATOM 2098 C CA . ASP A 1 262 ? -9.792 0.152 23.522 1.00 76.25 262 ASP A CA 1
ATOM 2099 C C . ASP A 1 262 ? -9.645 1.149 22.368 1.00 76.25 262 ASP A C 1
ATOM 2101 O O . ASP A 1 262 ? -8.709 1.078 21.559 1.00 76.25 262 ASP A O 1
ATOM 2105 N N . ASP A 1 263 ? -10.579 2.097 22.339 1.00 75.06 263 ASP A N 1
ATOM 2106 C CA . ASP A 1 263 ? -10.670 3.153 21.337 1.00 75.06 263 ASP A CA 1
ATOM 2107 C C . ASP A 1 263 ? -9.487 4.128 21.367 1.00 75.06 263 ASP A C 1
ATOM 2109 O O . ASP A 1 263 ? -9.265 4.849 20.395 1.00 75.06 263 ASP A O 1
ATOM 2113 N N . THR A 1 264 ? -8.732 4.163 22.469 1.00 66.38 264 THR A N 1
ATOM 2114 C CA . THR A 1 264 ? -7.570 5.049 22.657 1.00 66.38 264 THR A CA 1
ATOM 2115 C C . THR A 1 264 ? -6.262 4.408 22.206 1.00 66.38 264 THR A C 1
ATOM 2117 O O . THR A 1 264 ? -5.201 5.031 22.226 1.00 66.38 264 THR A O 1
ATOM 2120 N N . GLY A 1 265 ? -6.329 3.155 21.766 1.00 70.38 265 GLY A N 1
ATOM 2121 C CA . GLY A 1 265 ? -5.238 2.510 21.073 1.00 70.38 265 GLY A CA 1
ATOM 2122 C C . GLY A 1 265 ? -4.226 1.806 21.975 1.00 70.38 265 GLY A C 1
ATOM 2123 O O . GLY A 1 265 ? -3.145 1.497 21.502 1.00 70.38 265 GLY A O 1
ATOM 2124 N N . THR A 1 266 ? -4.525 1.505 23.242 1.00 82.69 266 THR A N 1
ATOM 2125 C CA . THR A 1 266 ? -3.548 0.793 24.094 1.00 82.69 266 THR A CA 1
ATOM 2126 C C . THR A 1 266 ? -3.278 -0.616 23.553 1.00 82.69 266 THR A C 1
ATOM 2128 O O . THR A 1 266 ? -4.218 -1.396 23.409 1.00 82.69 266 THR A O 1
ATOM 2131 N N . LEU A 1 267 ? -2.014 -0.960 23.273 1.00 85.62 267 LEU A N 1
ATOM 2132 C CA . LEU A 1 267 ? -1.643 -2.242 22.662 1.00 85.62 267 LEU A CA 1
ATOM 2133 C C . LEU A 1 267 ? -2.071 -3.468 23.475 1.00 85.62 267 LEU A C 1
ATOM 2135 O O . LEU A 1 267 ? -1.933 -3.509 24.699 1.00 85.62 267 LEU A O 1
ATOM 2139 N N . ILE A 1 268 ? -2.476 -4.523 22.765 1.00 82.44 268 ILE A N 1
ATOM 2140 C CA . ILE A 1 268 ? -2.632 -5.856 23.352 1.00 82.44 268 ILE A CA 1
ATOM 2141 C C . ILE A 1 268 ? -1.360 -6.697 23.230 1.00 82.44 268 ILE A C 1
ATOM 2143 O O . ILE A 1 268 ? -0.693 -6.733 22.193 1.00 82.44 268 ILE A O 1
ATOM 2147 N N . HIS A 1 269 ? -1.068 -7.430 24.302 1.00 78.94 269 HIS A N 1
ATOM 2148 C CA . HIS A 1 269 ? -0.005 -8.437 24.366 1.00 78.94 269 HIS A CA 1
ATOM 2149 C C . HIS A 1 269 ? -0.471 -9.736 25.043 1.00 78.94 269 HIS A C 1
ATOM 2151 O O . HIS A 1 269 ? 0.351 -10.578 25.392 1.00 78.94 269 HIS A O 1
ATOM 2157 N N . ASP A 1 270 ? -1.779 -9.887 25.263 1.00 83.44 270 ASP A N 1
ATOM 2158 C CA . ASP A 1 270 ? -2.359 -11.070 25.895 1.00 83.44 270 ASP A CA 1
ATOM 2159 C C . ASP A 1 270 ? -2.683 -12.180 24.877 1.00 83.44 270 ASP A C 1
ATOM 2161 O O . ASP A 1 270 ? -2.438 -12.055 23.674 1.00 83.44 270 ASP A O 1
ATOM 2165 N N . ALA A 1 271 ? -3.249 -13.285 25.370 1.00 84.06 271 ALA A N 1
ATOM 2166 C CA . ALA A 1 271 ? -3.584 -14.465 24.575 1.00 84.06 271 ALA A CA 1
ATOM 2167 C C . ALA A 1 271 ? -4.594 -14.200 23.439 1.00 84.06 271 ALA A C 1
ATOM 2169 O O . ALA A 1 271 ? -4.719 -15.020 22.533 1.00 84.06 271 ALA A O 1
ATOM 2170 N N . THR A 1 272 ? -5.294 -13.064 23.436 1.00 86.19 272 THR A N 1
ATOM 2171 C CA . THR A 1 272 ? -6.242 -12.698 22.374 1.00 86.19 272 THR A CA 1
ATOM 2172 C C . THR A 1 272 ? -5.515 -12.311 21.087 1.00 86.19 272 THR A C 1
ATOM 2174 O O . THR A 1 272 ? -5.987 -12.636 19.999 1.00 86.19 272 THR A O 1
ATOM 2177 N N . PHE A 1 273 ? -4.346 -11.667 21.190 1.00 83.38 273 PHE A N 1
ATOM 2178 C CA . PHE A 1 273 ? -3.552 -11.186 20.051 1.00 83.38 273 PHE A CA 1
ATOM 2179 C C . PHE A 1 273 ? -3.329 -12.236 18.943 1.00 83.38 273 PHE A C 1
ATOM 2181 O O . PHE A 1 273 ? -3.722 -11.967 17.802 1.00 83.38 273 PHE A O 1
ATOM 2188 N N . PRO A 1 274 ? -2.776 -13.436 19.224 1.00 83.00 274 PRO A N 1
ATOM 2189 C CA . PRO A 1 274 ? -2.551 -14.441 18.184 1.00 83.00 274 PRO A CA 1
ATOM 2190 C C . PRO A 1 274 ? -3.853 -14.918 17.528 1.00 83.00 274 PRO A C 1
ATOM 2192 O O . PRO A 1 274 ? -3.853 -15.251 16.344 1.00 83.00 274 PRO A O 1
ATOM 2195 N N . HIS A 1 275 ? -4.980 -14.913 18.247 1.00 87.88 275 HIS A N 1
ATOM 2196 C CA . HIS A 1 275 ? -6.274 -15.300 17.685 1.00 87.88 275 HIS A CA 1
ATOM 2197 C C . HIS A 1 275 ? -6.826 -14.261 16.704 1.00 87.88 275 HIS A C 1
ATOM 2199 O O . HIS A 1 275 ? -7.327 -14.646 15.648 1.00 87.88 275 HIS A O 1
ATOM 2205 N N . VAL A 1 276 ? -6.714 -12.965 17.020 1.00 90.00 276 VAL A N 1
ATOM 2206 C CA . VAL A 1 276 ? -7.149 -11.889 16.112 1.00 90.00 276 VAL A CA 1
ATOM 2207 C C . VAL A 1 276 ? -6.273 -11.856 14.865 1.00 90.00 276 VAL A C 1
ATOM 2209 O O . VAL A 1 276 ? -6.795 -11.816 13.753 1.00 90.00 276 VAL A O 1
ATOM 2212 N N . GLN A 1 277 ? -4.949 -11.929 15.039 1.00 86.88 277 GLN A N 1
ATOM 2213 C CA . GLN A 1 277 ? -4.018 -11.963 13.914 1.00 86.88 277 GLN A CA 1
ATOM 2214 C C . GLN A 1 277 ? -4.322 -13.150 12.998 1.00 86.88 277 GLN A C 1
ATOM 2216 O O . GLN A 1 277 ? -4.498 -12.963 11.798 1.00 86.88 277 GLN A O 1
ATOM 2221 N N . LYS A 1 278 ? -4.472 -14.354 13.560 1.00 84.88 278 LYS A N 1
ATOM 2222 C CA . LYS A 1 278 ? -4.804 -15.547 12.779 1.00 84.88 278 LYS A CA 1
ATOM 2223 C C . LYS A 1 278 ? -6.126 -15.394 12.021 1.00 84.88 278 LYS A C 1
ATOM 2225 O O . LYS A 1 278 ? -6.187 -15.756 10.853 1.00 84.88 278 LYS A O 1
ATOM 2230 N N . ALA A 1 279 ? -7.156 -14.811 12.637 1.00 89.06 279 ALA A N 1
ATOM 2231 C CA . ALA A 1 279 ? -8.432 -14.567 11.964 1.00 89.06 279 ALA A CA 1
ATOM 2232 C C . ALA A 1 279 ? -8.296 -13.632 10.745 1.00 89.06 279 ALA A C 1
ATOM 2234 O O . ALA A 1 279 ? -8.962 -13.851 9.738 1.00 89.06 279 ALA A O 1
ATOM 2235 N N . LEU A 1 280 ? -7.421 -12.622 10.810 1.00 88.31 280 LEU A N 1
ATOM 2236 C CA . LEU A 1 280 ? -7.137 -11.720 9.683 1.00 88.31 280 LEU A CA 1
ATOM 2237 C C . LEU A 1 280 ? -6.301 -12.395 8.589 1.00 88.31 280 LEU A C 1
ATOM 2239 O O . LEU A 1 280 ? -6.529 -12.148 7.409 1.00 88.31 280 LEU A O 1
ATOM 2243 N N . GLN A 1 281 ? -5.361 -13.261 8.970 1.00 82.56 281 GLN A N 1
ATOM 2244 C CA . GLN A 1 281 ? -4.553 -14.045 8.028 1.00 82.56 281 GLN A CA 1
ATOM 2245 C C . GLN A 1 281 ? -5.384 -15.135 7.321 1.00 82.56 281 GLN A C 1
ATOM 2247 O O . GLN A 1 281 ? -5.114 -15.487 6.178 1.00 82.56 281 GLN A O 1
ATOM 2252 N N . GLU A 1 282 ? -6.399 -15.689 7.993 1.00 81.31 282 GLU A N 1
ATOM 2253 C CA . GLU A 1 282 ? -7.306 -16.714 7.448 1.00 81.31 282 GLU A CA 1
ATOM 2254 C C . GLU A 1 282 ? -8.518 -16.128 6.707 1.00 81.31 282 GLU A C 1
ATOM 2256 O O . GLU A 1 282 ? -9.237 -16.868 6.035 1.00 81.31 282 GLU A O 1
ATOM 2261 N N . SER A 1 283 ? -8.753 -14.818 6.811 1.00 83.44 283 SER A N 1
ATOM 2262 C CA . SER A 1 283 ? -9.840 -14.142 6.103 1.00 83.44 283 SER A CA 1
ATOM 2263 C C . SER A 1 283 ? -9.555 -14.097 4.604 1.00 83.44 283 SER A C 1
ATOM 2265 O O . SER A 1 283 ? -8.515 -13.588 4.188 1.00 83.44 283 SER A O 1
ATOM 2267 N N . LEU A 1 284 ? -10.508 -14.578 3.797 1.00 78.19 284 LEU A N 1
ATOM 2268 C CA . 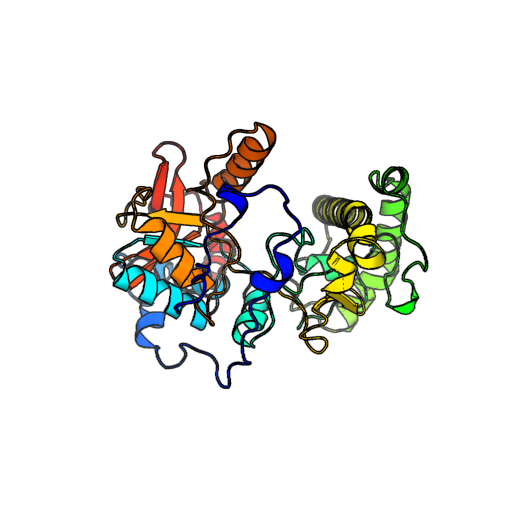LEU A 1 284 ? -10.414 -14.561 2.334 1.00 78.19 284 LEU A CA 1
ATOM 2269 C C . LEU A 1 284 ? -10.375 -13.137 1.778 1.00 78.19 284 LEU A C 1
ATOM 2271 O O . LEU A 1 284 ? -9.746 -12.898 0.755 1.00 78.19 284 LEU A O 1
ATOM 2275 N N . GLU A 1 285 ? -11.036 -12.208 2.462 1.00 81.12 285 GLU A N 1
ATOM 2276 C CA . GLU A 1 285 ? -11.142 -10.813 2.063 1.00 81.12 285 GLU A CA 1
ATOM 2277 C C . GLU A 1 285 ? -10.001 -9.938 2.587 1.00 81.12 285 GLU A C 1
ATOM 2279 O O . GLU A 1 285 ? -9.775 -8.879 2.012 1.00 81.12 285 GLU A O 1
ATOM 2284 N N . PHE A 1 286 ? -9.317 -10.333 3.672 1.00 84.94 286 PHE A N 1
ATOM 2285 C CA . PHE A 1 286 ? -8.257 -9.522 4.284 1.00 84.94 286 PHE A CA 1
ATOM 2286 C C . PHE A 1 286 ? -6.834 -10.041 3.986 1.00 84.94 286 PHE A C 1
ATOM 2288 O O . PHE A 1 286 ? -5.965 -9.284 3.575 1.00 84.94 286 PHE A O 1
ATOM 2295 N N . GLN A 1 287 ? -6.557 -11.331 4.177 1.00 80.19 287 GLN A N 1
ATOM 2296 C CA . GLN A 1 287 ? -5.289 -11.959 3.762 1.00 80.19 287 GLN A CA 1
ATOM 2297 C C . GLN A 1 287 ? -3.986 -11.252 4.205 1.00 80.19 287 GLN A C 1
ATOM 2299 O O . GLN A 1 287 ? -3.059 -11.081 3.410 1.00 80.19 287 GLN A O 1
ATOM 2304 N N . ALA A 1 288 ? -3.873 -10.868 5.479 1.00 82.94 288 ALA A N 1
ATOM 2305 C CA . ALA A 1 288 ? -2.606 -10.352 6.014 1.00 82.94 288 ALA A CA 1
ATOM 2306 C C . ALA A 1 288 ? -1.501 -11.419 5.962 1.00 82.94 288 ALA A C 1
ATOM 2308 O O . ALA A 1 288 ? -1.776 -12.584 6.253 1.00 82.94 288 ALA A O 1
ATOM 2309 N N . GLN A 1 289 ? -0.252 -11.035 5.687 1.00 78.88 289 GLN A N 1
ATOM 2310 C CA . GLN A 1 289 ? 0.880 -11.976 5.676 1.00 78.88 289 GLN A CA 1
ATOM 2311 C C . GLN A 1 289 ? 1.835 -11.784 6.854 1.00 78.88 289 GLN A C 1
ATOM 2313 O O . GLN A 1 289 ? 2.582 -12.698 7.197 1.00 78.88 289 GLN A O 1
ATOM 2318 N N . HIS A 1 290 ? 1.751 -10.656 7.559 1.00 75.88 290 HIS A N 1
ATOM 2319 C CA . HIS A 1 290 ? 2.549 -10.388 8.754 1.00 75.88 290 HIS A CA 1
ATOM 2320 C C . HIS A 1 290 ? 1.698 -9.920 9.944 1.00 75.88 290 HIS A C 1
ATOM 2322 O O . HIS A 1 290 ? 0.514 -9.622 9.818 1.00 75.88 290 HIS A O 1
ATOM 2328 N N . GLY A 1 291 ? 2.304 -9.875 11.134 1.00 81.12 291 GLY A N 1
ATOM 2329 C CA . GLY A 1 291 ? 1.664 -9.355 12.346 1.00 81.12 291 GLY A CA 1
ATOM 2330 C C . GLY A 1 291 ? 1.682 -7.827 12.442 1.00 81.12 291 GLY A C 1
ATOM 2331 O O . GLY A 1 291 ? 2.260 -7.142 11.601 1.00 81.12 291 GLY A O 1
ATOM 2332 N N . GLY A 1 292 ? 1.075 -7.286 13.501 1.00 85.44 292 GLY A N 1
ATOM 2333 C CA . GLY A 1 292 ? 1.042 -5.840 13.746 1.00 85.44 292 GLY A CA 1
ATOM 2334 C C . GLY A 1 292 ? 2.438 -5.256 13.990 1.00 85.44 292 GLY A C 1
ATOM 2335 O O . GLY A 1 292 ? 3.118 -5.646 14.940 1.00 85.44 292 GLY A O 1
ATOM 2336 N N . ILE A 1 293 ? 2.852 -4.291 13.165 1.00 87.69 293 ILE A N 1
ATOM 2337 C CA . ILE A 1 293 ? 4.155 -3.600 13.252 1.00 87.69 293 ILE A CA 1
ATOM 2338 C C . ILE A 1 293 ? 4.389 -2.966 14.630 1.00 87.69 293 ILE A C 1
ATOM 2340 O O . ILE A 1 293 ? 5.495 -2.999 15.168 1.00 87.69 293 ILE A O 1
ATOM 2344 N N . TRP A 1 294 ? 3.350 -2.409 15.240 1.00 89.62 294 TRP A N 1
ATOM 2345 C CA . TRP A 1 294 ? 3.412 -1.809 16.562 1.00 89.62 294 TRP A CA 1
ATOM 2346 C C . TRP A 1 294 ? 3.615 -2.867 17.656 1.00 89.62 294 TRP A C 1
ATOM 2348 O O . TRP A 1 294 ? 4.431 -2.666 18.562 1.00 89.62 294 TRP A O 1
ATOM 2358 N N . ASN A 1 295 ? 2.976 -4.034 17.516 1.00 86.88 295 ASN A N 1
ATOM 2359 C CA . ASN A 1 295 ? 3.132 -5.179 18.419 1.00 86.88 295 ASN A CA 1
ATOM 2360 C C . ASN A 1 295 ? 4.509 -5.858 18.291 1.00 86.88 295 ASN A C 1
ATOM 2362 O O . ASN A 1 295 ? 4.941 -6.530 19.228 1.00 86.88 295 ASN A O 1
ATOM 2366 N N . TRP A 1 296 ? 5.213 -5.682 17.168 1.00 84.75 296 TRP A N 1
ATOM 2367 C CA . TRP A 1 296 ? 6.540 -6.255 16.934 1.00 84.75 296 TRP A CA 1
ATOM 2368 C C . TRP A 1 296 ? 7.588 -5.691 17.903 1.00 84.75 296 TRP A C 1
ATOM 2370 O O . TRP A 1 296 ? 7.720 -4.478 18.056 1.00 84.75 296 TRP A O 1
ATOM 2380 N N . ARG A 1 297 ? 8.372 -6.555 18.556 1.00 80.69 297 ARG A N 1
ATOM 2381 C CA . ARG A 1 297 ? 9.424 -6.165 19.513 1.00 80.69 297 ARG A CA 1
ATOM 2382 C C . ARG A 1 297 ? 10.802 -6.623 19.020 1.00 80.69 297 ARG A C 1
ATOM 2384 O O . ARG A 1 297 ? 11.287 -7.654 19.477 1.00 80.69 297 ARG A O 1
ATOM 2391 N N . PRO A 1 298 ? 11.413 -5.908 18.059 1.00 77.38 298 PRO A N 1
ATOM 2392 C CA . PRO A 1 298 ? 12.720 -6.290 17.538 1.00 77.38 298 PRO A CA 1
ATOM 2393 C C . PRO A 1 298 ? 13.841 -6.089 18.567 1.00 77.38 298 PRO A C 1
ATOM 2395 O O . PRO A 1 298 ? 13.930 -5.036 19.199 1.00 77.38 298 PRO A O 1
ATOM 2398 N N . SER A 1 299 ? 14.730 -7.077 18.687 1.00 75.94 299 SER A N 1
ATOM 2399 C CA . SER A 1 299 ? 15.957 -6.991 19.494 1.00 75.94 299 SER A CA 1
ATOM 2400 C C . SER A 1 299 ? 17.104 -6.295 18.756 1.00 75.94 299 SER A C 1
ATOM 2402 O O . SER A 1 299 ? 17.878 -5.573 19.374 1.00 75.94 299 SER A O 1
ATOM 2404 N N . GLU A 1 300 ? 17.193 -6.485 17.437 1.00 75.38 300 GLU A N 1
ATOM 2405 C CA . GLU A 1 300 ? 18.302 -5.979 16.625 1.00 75.38 300 GLU A CA 1
ATOM 2406 C C . GLU A 1 300 ? 18.162 -4.481 16.302 1.00 75.38 300 GLU A C 1
ATOM 2408 O O . GLU A 1 300 ? 17.093 -4.064 15.836 1.00 75.38 300 GLU A O 1
ATOM 2413 N N . PRO A 1 301 ? 19.232 -3.668 16.434 1.00 81.88 301 PRO A N 1
ATOM 2414 C CA . PRO A 1 301 ? 19.187 -2.228 16.157 1.00 81.88 301 PRO A CA 1
ATOM 2415 C C . PRO A 1 301 ? 18.691 -1.880 14.748 1.00 81.88 301 PRO A C 1
ATOM 2417 O O . PRO A 1 301 ? 17.916 -0.943 14.563 1.00 81.88 301 PRO A O 1
ATOM 2420 N N . PHE A 1 302 ? 19.087 -2.667 13.744 1.00 77.81 302 PHE A N 1
ATOM 2421 C CA . PHE A 1 302 ? 18.625 -2.493 12.366 1.00 77.81 302 PHE A CA 1
ATOM 2422 C C . PHE A 1 302 ? 17.096 -2.623 12.251 1.00 77.81 302 PHE A C 1
ATOM 2424 O O . PHE A 1 302 ? 16.432 -1.787 11.637 1.00 77.81 302 PHE A O 1
ATOM 2431 N N . HIS A 1 303 ? 16.520 -3.637 12.896 1.00 76.00 303 HIS A N 1
ATOM 2432 C CA . HIS A 1 303 ? 15.079 -3.877 12.906 1.00 76.00 303 HIS A CA 1
ATOM 2433 C C . HIS A 1 303 ? 14.316 -2.843 13.745 1.00 76.00 303 HIS A C 1
ATOM 2435 O O . HIS A 1 303 ? 13.218 -2.430 13.368 1.00 76.00 303 HIS A O 1
ATOM 2441 N N . GLN A 1 304 ? 14.906 -2.372 14.845 1.00 79.62 304 GLN A N 1
ATOM 2442 C CA . GLN A 1 304 ? 14.359 -1.265 15.634 1.00 79.62 304 GLN A CA 1
ATOM 2443 C C . GLN A 1 304 ? 14.258 0.016 14.805 1.00 79.62 304 GLN A C 1
ATOM 2445 O O . GLN A 1 304 ? 13.231 0.695 14.845 1.00 79.62 304 GLN A O 1
ATOM 2450 N N . GLU A 1 305 ? 15.275 0.315 13.996 1.00 83.31 305 GLU A N 1
ATOM 2451 C CA . GLU A 1 305 ? 15.271 1.478 13.111 1.00 83.31 305 GLU A CA 1
ATOM 2452 C C . GLU A 1 305 ? 14.212 1.366 12.005 1.00 83.31 305 GLU A C 1
ATOM 2454 O O . GLU A 1 305 ? 13.527 2.347 11.700 1.00 83.31 305 GLU A O 1
ATOM 2459 N N . ILE A 1 306 ? 14.012 0.169 11.439 1.00 83.44 306 ILE A N 1
ATOM 2460 C CA . ILE A 1 306 ? 12.907 -0.090 10.502 1.00 83.44 306 ILE A CA 1
ATOM 2461 C C . ILE A 1 306 ? 11.563 0.179 11.181 1.00 83.44 306 ILE A C 1
ATOM 2463 O O . ILE A 1 306 ? 10.758 0.949 10.650 1.00 83.44 306 ILE A O 1
ATOM 2467 N N . LYS A 1 307 ? 11.330 -0.400 12.368 1.00 84.75 307 LYS A N 1
ATOM 2468 C CA . LYS A 1 307 ? 10.096 -0.172 13.130 1.00 84.75 307 LYS A CA 1
ATOM 2469 C C . LYS A 1 307 ? 9.883 1.321 13.370 1.00 84.75 307 LYS A C 1
ATOM 2471 O O . LYS A 1 307 ? 8.815 1.838 13.058 1.00 84.75 307 LYS A O 1
ATOM 2476 N N . ARG A 1 308 ? 10.901 2.034 13.860 1.00 91.44 308 ARG A N 1
ATOM 2477 C CA . ARG A 1 308 ? 10.832 3.472 14.151 1.00 91.44 308 ARG A CA 1
ATOM 2478 C C . ARG A 1 308 ? 10.430 4.291 12.924 1.00 91.44 308 ARG A C 1
ATOM 2480 O O . ARG A 1 308 ? 9.559 5.151 13.036 1.00 91.44 308 ARG A O 1
ATOM 2487 N N . LYS A 1 309 ? 11.021 4.013 11.756 1.00 91.62 309 LYS A N 1
ATOM 2488 C CA . LYS A 1 309 ? 10.671 4.684 10.492 1.00 91.62 309 LYS A CA 1
ATOM 2489 C C . LYS A 1 309 ? 9.215 4.450 10.100 1.00 91.62 309 LYS A C 1
ATOM 2491 O O . LYS A 1 309 ? 8.533 5.405 9.742 1.00 91.62 309 LYS A O 1
ATOM 2496 N N . ILE A 1 310 ? 8.739 3.207 10.189 1.00 90.75 310 ILE A N 1
ATOM 2497 C CA . ILE A 1 310 ? 7.354 2.874 9.834 1.00 90.75 310 ILE A CA 1
ATOM 2498 C C . ILE A 1 310 ? 6.374 3.545 10.802 1.00 90.75 310 ILE A C 1
ATOM 2500 O O . ILE A 1 310 ? 5.437 4.198 10.359 1.00 90.75 310 ILE A O 1
ATOM 2504 N N . MET A 1 311 ? 6.609 3.442 12.112 1.00 92.75 311 MET A N 1
ATOM 2505 C CA . MET A 1 311 ? 5.766 4.078 13.133 1.00 92.75 311 MET A CA 1
ATOM 2506 C C . MET A 1 311 ? 5.710 5.605 12.944 1.00 92.75 311 MET A C 1
ATOM 2508 O O . MET A 1 311 ? 4.634 6.203 12.971 1.00 92.75 311 MET A O 1
ATOM 2512 N N . GLY A 1 312 ? 6.863 6.236 12.692 1.00 94.75 312 GLY A N 1
ATOM 2513 C CA . GLY A 1 312 ? 6.965 7.680 12.466 1.00 94.75 312 GLY A CA 1
ATOM 2514 C C . GLY A 1 312 ? 6.248 8.163 11.203 1.00 94.75 312 GLY A C 1
ATOM 2515 O O . GLY A 1 312 ? 5.717 9.269 11.195 1.00 94.75 312 GLY A O 1
ATOM 2516 N N . ALA A 1 313 ? 6.154 7.327 10.163 1.00 94.56 313 ALA A N 1
ATOM 2517 C CA . ALA A 1 313 ? 5.408 7.642 8.942 1.00 94.56 313 ALA A CA 1
ATOM 2518 C C . ALA A 1 313 ? 3.890 7.771 9.164 1.00 94.56 313 ALA A C 1
ATOM 2520 O O . ALA A 1 313 ? 3.194 8.281 8.292 1.00 94.56 313 ALA A O 1
ATOM 2521 N N . HIS A 1 314 ? 3.388 7.347 10.328 1.00 95.88 314 HIS A N 1
ATOM 2522 C CA . HIS A 1 314 ? 1.979 7.427 10.717 1.00 95.88 314 HIS A CA 1
ATOM 2523 C C . HIS A 1 314 ? 1.736 8.372 11.905 1.00 95.88 314 HIS A C 1
ATOM 2525 O O . HIS A 1 314 ? 0.696 8.307 12.560 1.00 95.88 314 HIS A O 1
ATOM 2531 N N . SER A 1 315 ? 2.707 9.244 12.198 1.00 95.38 315 SER A N 1
ATOM 2532 C CA . SER A 1 315 ? 2.650 10.227 13.286 1.00 95.38 315 SER A CA 1
ATOM 2533 C C . SER A 1 315 ? 2.499 11.660 12.753 1.00 95.38 315 SER A C 1
ATOM 2535 O O . SER A 1 315 ? 3.028 11.974 11.682 1.00 95.38 315 SER A O 1
ATOM 2537 N N . PRO A 1 316 ? 1.831 12.574 13.479 1.00 94.56 316 PRO A N 1
ATOM 2538 C CA . PRO A 1 316 ? 1.746 13.978 13.086 1.00 94.56 316 PRO A CA 1
ATOM 2539 C C . PRO A 1 316 ? 3.133 14.659 13.112 1.00 94.56 316 PRO A C 1
ATOM 2541 O O . PRO A 1 316 ? 4.052 14.171 13.772 1.00 94.56 316 PRO A O 1
ATOM 2544 N N . PRO A 1 317 ? 3.309 15.807 12.427 1.00 92.62 317 PRO A N 1
ATOM 2545 C CA . PRO A 1 317 ? 2.299 16.535 11.650 1.00 92.62 317 PRO A CA 1
ATOM 2546 C C . PRO A 1 317 ? 2.152 16.059 10.195 1.00 92.62 317 PRO A C 1
ATOM 2548 O O . PRO A 1 317 ? 1.201 16.445 9.524 1.00 92.62 317 PRO A O 1
ATOM 2551 N N . ASN A 1 318 ? 3.083 15.237 9.704 1.00 89.56 318 ASN A N 1
ATOM 2552 C CA . ASN A 1 318 ? 3.204 14.927 8.274 1.00 89.56 318 ASN A CA 1
ATOM 2553 C C . ASN A 1 318 ? 2.917 13.466 7.915 1.00 89.56 318 ASN A C 1
ATOM 2555 O O . ASN A 1 318 ? 2.959 13.132 6.734 1.00 89.56 318 ASN A O 1
ATOM 2559 N N . GLY A 1 319 ? 2.691 12.598 8.902 1.00 91.62 319 GLY A N 1
ATOM 2560 C CA . GLY A 1 319 ? 2.409 11.191 8.656 1.00 91.62 319 GLY A CA 1
ATOM 2561 C C . GLY A 1 319 ? 1.062 10.966 7.976 1.00 91.62 319 GLY A C 1
ATOM 2562 O O . GLY A 1 319 ? 0.168 11.812 8.028 1.00 91.62 319 GLY A O 1
ATOM 2563 N N . ASP A 1 320 ? 0.919 9.799 7.358 1.00 94.06 320 ASP A N 1
ATOM 2564 C CA . ASP A 1 320 ? -0.355 9.330 6.823 1.00 94.06 320 ASP A CA 1
ATOM 2565 C C . ASP A 1 320 ? -1.163 8.653 7.942 1.00 94.06 320 ASP A C 1
ATOM 2567 O O . ASP A 1 320 ? -0.622 7.796 8.646 1.00 94.06 320 ASP A O 1
ATOM 2571 N N . PRO A 1 321 ? -2.446 8.990 8.135 1.00 96.06 321 PRO A N 1
ATOM 2572 C CA . PRO A 1 321 ? -3.289 8.295 9.098 1.00 96.06 321 PRO A CA 1
ATOM 2573 C C . PRO A 1 321 ? -3.413 6.785 8.835 1.00 96.06 321 PRO A C 1
ATOM 2575 O O . PRO A 1 321 ? -3.259 6.284 7.725 1.00 96.06 321 PRO A O 1
ATOM 2578 N N . LEU A 1 322 ? -3.741 6.045 9.884 1.00 96.50 322 LEU A N 1
ATOM 2579 C CA . LEU A 1 322 ? -4.087 4.630 9.853 1.00 96.50 322 LEU A CA 1
ATOM 2580 C C . LEU A 1 322 ? -5.600 4.460 9.738 1.00 96.50 322 LEU A C 1
ATOM 2582 O O . LEU A 1 322 ? -6.364 5.300 10.214 1.00 96.50 322 LEU A O 1
ATOM 2586 N N . LEU A 1 323 ? -6.034 3.332 9.181 1.00 96.25 323 LEU A N 1
ATOM 2587 C CA . LEU A 1 323 ? -7.419 2.877 9.279 1.00 96.25 323 LEU A CA 1
ATOM 2588 C C . LEU A 1 323 ? -7.578 2.159 10.618 1.00 96.25 323 LEU A C 1
ATOM 2590 O O . LEU A 1 323 ? -6.980 1.100 10.813 1.00 96.25 323 LEU A O 1
ATOM 2594 N N . HIS A 1 324 ? -8.359 2.730 11.533 1.00 96.31 324 HIS A N 1
ATOM 2595 C CA . HIS A 1 324 ? -8.563 2.187 12.871 1.00 96.31 324 HIS A CA 1
ATOM 2596 C C . HIS A 1 324 ? -10.004 1.706 13.066 1.00 96.31 324 HIS A C 1
ATOM 2598 O O . HIS A 1 324 ? -10.945 2.499 13.148 1.00 96.31 324 HIS A O 1
ATOM 2604 N N . PHE A 1 325 ? -10.155 0.386 13.125 1.00 95.69 325 PHE A N 1
ATOM 2605 C CA . PHE A 1 325 ? -11.400 -0.324 13.386 1.00 95.69 325 PHE A CA 1
ATOM 2606 C C . PHE A 1 325 ? -11.586 -0.459 14.891 1.00 95.69 325 PHE A C 1
ATOM 2608 O O . PHE A 1 325 ? -10.737 -1.043 15.561 1.00 95.69 325 PHE A O 1
ATOM 2615 N N . LEU A 1 326 ? -12.692 0.064 15.407 1.00 93.81 326 LEU A N 1
ATOM 2616 C CA . LEU A 1 326 ? -13.055 -0.003 16.814 1.00 93.81 326 LEU A CA 1
ATOM 2617 C C . LEU A 1 326 ? -13.978 -1.198 17.089 1.00 93.81 326 LEU A C 1
ATOM 2619 O O . LEU A 1 326 ? -14.835 -1.507 16.254 1.00 93.81 326 LEU A O 1
ATOM 2623 N N . PRO A 1 327 ? -13.908 -1.805 18.292 1.00 91.31 327 PRO A N 1
ATOM 2624 C CA . PRO A 1 327 ? -14.820 -2.875 18.707 1.00 91.31 327 PRO A CA 1
ATOM 2625 C C . PRO A 1 327 ? -16.306 -2.535 18.538 1.00 91.31 327 PRO A C 1
ATOM 2627 O O . PRO A 1 327 ? -17.123 -3.418 18.272 1.00 91.31 327 PRO A O 1
ATOM 2630 N N . SER A 1 328 ? -16.647 -1.250 18.672 1.00 90.19 328 SER A N 1
ATOM 2631 C CA . SER A 1 328 ? -17.993 -0.693 18.501 1.00 90.19 328 SER A CA 1
ATOM 2632 C C . SER A 1 328 ? -18.520 -0.747 17.061 1.00 90.19 328 SER A C 1
ATOM 2634 O O . SER A 1 328 ? -19.696 -0.470 16.838 1.00 90.19 328 SER A O 1
ATOM 2636 N N . GLY A 1 329 ? -17.678 -1.100 16.085 1.00 87.62 329 GLY A N 1
ATOM 2637 C CA . GLY A 1 329 ? -18.004 -1.112 14.658 1.00 87.62 329 GLY A CA 1
ATOM 2638 C C . GLY A 1 329 ? -17.686 0.201 13.939 1.00 87.62 329 GLY A C 1
ATOM 2639 O O . GLY A 1 329 ? -17.844 0.281 12.722 1.00 87.62 329 GLY A O 1
ATOM 2640 N N . VAL A 1 330 ? -17.204 1.218 14.658 1.00 92.56 330 VAL A N 1
ATOM 2641 C CA . VAL A 1 330 ? -16.729 2.472 14.060 1.00 92.56 330 VAL A CA 1
ATOM 2642 C C . VAL A 1 330 ? -15.381 2.236 13.379 1.00 92.56 330 VAL A C 1
ATOM 2644 O O . VAL A 1 330 ? -14.453 1.716 13.991 1.00 92.56 330 VAL A O 1
ATOM 2647 N N . LEU A 1 331 ? -15.250 2.661 12.124 1.00 95.50 331 LEU A N 1
ATOM 2648 C CA . LEU A 1 331 ? -13.966 2.779 11.432 1.00 95.50 331 LEU A CA 1
ATOM 2649 C C . LEU A 1 331 ? -13.650 4.263 11.253 1.00 95.50 331 LEU A C 1
ATOM 2651 O O . LEU A 1 331 ? -14.453 4.990 10.669 1.00 95.50 331 LEU A O 1
ATOM 2655 N N . ARG A 1 332 ? -12.485 4.696 11.735 1.00 95.56 332 ARG A N 1
ATOM 2656 C CA . ARG A 1 332 ? -12.009 6.083 11.650 1.00 95.56 332 ARG A CA 1
ATOM 2657 C C . ARG A 1 332 ? -10.543 6.161 11.239 1.00 95.56 332 ARG A C 1
ATOM 2659 O O . ARG A 1 332 ? -9.812 5.177 11.352 1.00 95.56 332 ARG A O 1
ATOM 2666 N N . ALA A 1 333 ? -10.116 7.328 10.779 1.00 96.69 333 ALA A N 1
ATOM 2667 C CA . ALA A 1 333 ? -8.715 7.626 10.545 1.00 96.69 333 ALA A CA 1
ATOM 2668 C C . ALA A 1 333 ? -8.047 8.025 11.871 1.00 96.69 333 ALA A C 1
ATOM 2670 O O . ALA A 1 333 ? -8.592 8.826 12.636 1.00 96.69 333 ALA A O 1
ATOM 2671 N N . ALA A 1 334 ? -6.862 7.483 12.150 1.00 95.88 334 ALA A N 1
ATOM 2672 C CA . ALA A 1 334 ? -6.143 7.762 13.391 1.00 95.88 334 ALA A CA 1
ATOM 2673 C C . ALA A 1 334 ? -4.635 7.917 13.179 1.00 95.88 334 ALA A C 1
ATOM 2675 O O . ALA A 1 334 ? -4.042 7.224 12.357 1.00 95.88 334 ALA A O 1
ATOM 2676 N N . PHE A 1 335 ? -4.002 8.791 13.951 1.00 96.44 335 PHE A N 1
ATOM 2677 C CA . PHE A 1 335 ? -2.550 8.900 14.014 1.00 96.44 335 PHE A CA 1
ATOM 2678 C C . PHE A 1 335 ? -1.982 8.072 15.157 1.00 96.44 335 PHE A C 1
ATOM 2680 O O . PHE A 1 335 ? -2.589 7.977 16.221 1.00 96.44 335 PHE A O 1
ATOM 2687 N N . TYR A 1 336 ? -0.779 7.540 14.955 1.00 95.25 336 TYR A N 1
ATOM 2688 C CA . TYR A 1 336 ? 0.053 7.065 16.052 1.00 95.25 336 TYR A CA 1
ATOM 2689 C C . TYR A 1 336 ? 0.729 8.247 16.744 1.00 95.25 336 TYR A C 1
ATOM 2691 O O . TYR A 1 336 ? 1.355 9.074 16.083 1.00 95.25 336 TYR A O 1
ATOM 2699 N N . ILE A 1 337 ? 0.620 8.314 18.070 1.00 94.44 337 ILE A N 1
ATOM 2700 C CA . ILE A 1 337 ? 1.186 9.382 18.894 1.00 94.44 337 ILE A CA 1
ATOM 2701 C C . ILE A 1 337 ? 2.365 8.816 19.687 1.00 94.44 337 ILE A C 1
ATOM 2703 O O . ILE A 1 337 ? 2.155 8.128 20.687 1.00 94.44 337 ILE A O 1
ATOM 2707 N N . PRO A 1 338 ? 3.621 9.093 19.276 1.00 91.81 338 PRO A N 1
ATOM 2708 C CA . PRO A 1 338 ? 4.794 8.487 19.903 1.00 91.81 338 PRO A CA 1
ATOM 2709 C C . PRO A 1 338 ? 4.956 8.839 21.381 1.00 91.81 338 PRO A C 1
ATOM 2711 O O . PRO A 1 338 ? 5.451 8.023 22.146 1.00 91.81 338 PRO A O 1
ATOM 2714 N N . ALA A 1 339 ? 4.550 10.047 21.782 1.00 91.62 339 ALA A N 1
ATOM 2715 C CA . ALA A 1 339 ? 4.724 10.527 23.152 1.00 91.62 339 ALA A CA 1
ATOM 2716 C C . ALA A 1 339 ? 3.859 9.764 24.166 1.00 91.62 339 ALA A C 1
ATOM 2718 O O . ALA A 1 339 ? 4.260 9.598 25.314 1.00 91.62 339 ALA A O 1
ATOM 2719 N N . THR A 1 340 ? 2.675 9.322 23.745 1.00 90.88 340 THR A N 1
ATOM 2720 C CA . THR A 1 340 ? 1.704 8.623 24.596 1.00 90.88 340 THR A CA 1
ATOM 2721 C C . THR A 1 340 ? 1.578 7.143 24.251 1.00 90.88 340 THR A C 1
ATOM 2723 O O . THR A 1 340 ? 0.884 6.428 24.967 1.00 90.88 340 THR A O 1
ATOM 2726 N N . GLU A 1 341 ? 2.238 6.694 23.177 1.00 90.38 341 GLU A N 1
ATOM 2727 C CA . GLU A 1 341 ? 2.091 5.367 22.574 1.00 90.38 341 GLU A CA 1
ATOM 2728 C C . GLU A 1 341 ? 0.611 4.988 22.412 1.00 90.38 341 GLU A C 1
ATOM 2730 O O . GLU A 1 341 ? 0.135 3.973 22.923 1.00 90.38 341 GLU A O 1
ATOM 2735 N N . ARG A 1 342 ? -0.144 5.855 21.732 1.00 92.88 342 ARG A N 1
ATOM 2736 C CA . ARG A 1 342 ? -1.594 5.715 21.544 1.00 92.88 342 ARG A CA 1
ATOM 2737 C C . ARG A 1 342 ? -2.027 6.059 20.132 1.00 92.88 342 ARG A C 1
ATOM 2739 O O . ARG A 1 342 ? -1.255 6.616 19.352 1.00 92.88 342 ARG A O 1
ATOM 2746 N N . LEU A 1 343 ? -3.270 5.700 19.821 1.00 94.44 343 LEU A N 1
ATOM 2747 C CA . LEU A 1 343 ? -3.935 6.133 18.602 1.00 94.44 343 LEU A CA 1
ATOM 2748 C C . LEU A 1 343 ? -4.924 7.235 18.936 1.00 94.44 343 LEU A C 1
ATOM 2750 O O . LEU A 1 343 ? -5.799 7.064 19.783 1.00 94.44 343 LEU A O 1
ATOM 2754 N N . GLU A 1 344 ? -4.803 8.345 18.227 1.00 93.75 344 GLU A N 1
ATOM 2755 C CA . GLU A 1 344 ? -5.703 9.481 18.367 1.00 93.75 344 GLU A CA 1
ATOM 2756 C C . GLU A 1 344 ? -6.385 9.755 17.033 1.00 93.75 344 GLU A C 1
ATOM 2758 O O . GLU A 1 344 ? -5.803 9.563 15.963 1.00 93.75 344 GLU A O 1
ATOM 2763 N N . SER A 1 345 ? -7.652 10.165 17.090 1.00 94.06 345 SER A N 1
ATOM 2764 C CA . SER A 1 345 ? -8.398 10.544 15.890 1.00 94.06 345 SER A CA 1
ATOM 2765 C C . SER A 1 345 ? -7.648 11.647 15.146 1.00 94.06 345 SER A C 1
ATOM 2767 O O . SER A 1 345 ? -7.090 12.554 15.766 1.00 94.06 345 SER A O 1
ATOM 2769 N N . VAL A 1 346 ? -7.669 11.622 13.812 1.00 95.25 346 VAL A N 1
ATOM 2770 C CA . VAL A 1 346 ? -7.064 12.693 12.995 1.00 95.25 346 VAL A CA 1
ATOM 2771 C C . VAL A 1 346 ? -7.604 14.085 13.339 1.00 95.25 346 VAL A C 1
ATOM 2773 O O . VAL A 1 346 ? -6.940 15.092 13.089 1.00 95.25 346 VAL A O 1
ATOM 2776 N N . TRP A 1 347 ? -8.797 14.148 13.929 1.00 94.81 347 TRP A N 1
ATOM 2777 C CA . TRP A 1 347 ? -9.451 15.382 14.349 1.00 94.81 347 TRP A CA 1
ATOM 2778 C C . TRP A 1 347 ? -8.891 15.977 15.649 1.00 94.81 347 TRP A C 1
ATOM 2780 O O . TRP A 1 347 ? -9.057 17.175 15.856 1.00 94.81 347 TRP A O 1
ATOM 2790 N N . GLU A 1 348 ? -8.143 15.210 16.452 1.00 94.31 348 GLU A N 1
ATOM 2791 C CA . GLU A 1 348 ? -7.373 15.747 17.593 1.00 94.31 348 GLU A CA 1
ATOM 2792 C C . GLU A 1 348 ? -6.122 16.513 17.142 1.00 94.31 348 GLU A C 1
ATOM 2794 O O . GLU A 1 348 ? -5.552 17.306 17.891 1.00 94.31 348 GLU A O 1
ATOM 2799 N N . HIS A 1 349 ? -5.701 16.319 15.888 1.00 94.25 349 HIS A N 1
ATOM 2800 C CA . HIS A 1 349 ? -4.504 16.933 15.320 1.00 94.25 349 HIS A CA 1
ATOM 2801 C C . HIS A 1 349 ? -4.855 17.793 14.104 1.00 94.25 349 HIS A C 1
ATOM 2803 O O . HIS A 1 349 ? -4.429 17.501 12.984 1.00 94.25 349 HIS A O 1
ATOM 2809 N N . PRO A 1 350 ? -5.601 18.900 14.283 1.00 88.75 350 PRO A N 1
ATOM 2810 C CA . PRO A 1 350 ? -6.089 19.701 13.166 1.00 88.75 350 PRO A CA 1
ATOM 2811 C C . PRO A 1 350 ? -4.975 20.314 12.304 1.00 88.75 350 PRO A C 1
ATOM 2813 O O . PRO A 1 350 ? -5.224 20.595 11.130 1.00 88.75 350 PRO A O 1
ATOM 2816 N N . GLY A 1 351 ? -3.769 20.487 12.863 1.00 86.69 351 GLY A N 1
ATOM 2817 C CA . GLY A 1 351 ? -2.573 20.944 12.146 1.00 86.69 351 GLY A CA 1
ATOM 2818 C C . GLY A 1 351 ? -1.914 19.881 11.257 1.00 86.69 351 GLY A C 1
ATOM 2819 O O . GLY A 1 351 ? -1.172 20.232 10.345 1.00 86.69 351 GLY A O 1
ATOM 2820 N N . ALA A 1 352 ? -2.212 18.595 11.459 1.00 88.56 352 ALA A N 1
ATOM 2821 C CA . ALA A 1 352 ? -1.724 17.492 10.632 1.00 88.56 352 ALA A CA 1
ATOM 2822 C C . ALA A 1 352 ? -2.657 17.268 9.427 1.00 88.56 352 ALA A C 1
ATOM 2824 O O . ALA A 1 352 ? -3.318 16.241 9.297 1.00 88.56 352 ALA A O 1
ATOM 2825 N N . ALA A 1 353 ? -2.783 18.281 8.566 1.00 86.75 353 ALA A N 1
ATOM 2826 C CA . ALA A 1 353 ? -3.833 18.347 7.546 1.00 86.75 353 ALA A CA 1
ATOM 2827 C C . ALA A 1 353 ? -3.456 17.730 6.186 1.00 86.75 353 ALA A C 1
ATOM 2829 O O . ALA A 1 353 ? -4.299 17.690 5.288 1.00 86.75 353 ALA A O 1
ATOM 2830 N N . THR A 1 354 ? -2.226 17.236 6.011 1.00 90.00 354 THR A N 1
ATOM 2831 C CA . THR A 1 354 ? -1.723 16.719 4.724 1.00 90.00 354 THR A CA 1
ATOM 2832 C C . THR A 1 354 ? -2.614 15.624 4.139 1.00 90.00 354 THR A C 1
ATOM 2834 O O . THR A 1 354 ? -2.880 15.627 2.938 1.00 90.00 354 THR A O 1
ATOM 2837 N N . TRP A 1 355 ? -3.163 14.737 4.973 1.00 91.81 355 TRP A N 1
ATOM 2838 C CA . TRP A 1 355 ? -4.070 13.676 4.524 1.00 91.81 355 TRP A CA 1
ATOM 2839 C C . TRP A 1 355 ? -5.348 14.216 3.864 1.00 91.81 355 TRP A C 1
ATOM 2841 O O . TRP A 1 355 ? -5.849 13.618 2.915 1.00 91.81 355 TRP A O 1
ATOM 2851 N N . ARG A 1 356 ? -5.843 15.392 4.281 1.00 91.94 356 ARG A N 1
ATOM 2852 C CA . ARG A 1 356 ? -7.044 16.016 3.697 1.00 91.94 356 ARG A CA 1
ATOM 2853 C C . ARG A 1 356 ? -6.826 16.355 2.229 1.00 91.94 356 ARG A C 1
ATOM 2855 O O . ARG A 1 356 ? -7.741 16.217 1.424 1.00 91.94 356 ARG A O 1
ATOM 2862 N N . THR A 1 357 ? -5.598 16.715 1.858 1.00 89.25 357 THR A N 1
ATOM 2863 C CA . THR A 1 357 ? -5.224 17.027 0.467 1.00 89.25 357 THR A CA 1
ATOM 2864 C C . THR A 1 357 ? -5.276 15.808 -0.458 1.00 89.25 357 THR A C 1
ATOM 2866 O O . THR A 1 357 ? -5.265 15.958 -1.678 1.00 89.25 357 THR A O 1
ATOM 2869 N N . GLN A 1 358 ? -5.364 14.598 0.101 1.00 87.50 358 GLN A N 1
ATOM 2870 C CA . GLN A 1 358 ? -5.515 13.353 -0.655 1.00 87.50 358 GLN A CA 1
ATOM 2871 C C . GLN A 1 358 ? -6.986 13.084 -1.025 1.00 87.50 358 GLN A C 1
ATOM 2873 O O . GLN A 1 358 ? -7.266 12.294 -1.922 1.00 87.50 358 GLN A O 1
ATOM 2878 N N . THR A 1 359 ? -7.925 13.786 -0.389 1.00 90.50 359 THR A N 1
ATOM 2879 C CA . THR A 1 359 ? -9.375 13.605 -0.542 1.00 90.50 359 THR A CA 1
ATOM 2880 C C . THR A 1 359 ? -9.948 14.616 -1.540 1.00 90.50 359 THR A C 1
ATOM 2882 O O . THR A 1 359 ? -9.392 15.700 -1.728 1.00 90.50 359 THR A O 1
ATOM 2885 N N . PHE A 1 360 ? -11.051 14.279 -2.206 1.00 89.56 360 PHE A N 1
ATOM 2886 C CA . PHE A 1 360 ? -11.757 15.207 -3.091 1.00 89.56 360 PHE A CA 1
ATOM 2887 C C . PHE A 1 360 ? -12.359 16.363 -2.286 1.00 89.56 360 PHE A C 1
ATOM 2889 O O . PHE A 1 360 ? -12.109 17.529 -2.595 1.00 89.56 360 PHE A O 1
ATOM 2896 N N . SER A 1 361 ? -13.069 16.041 -1.201 1.00 90.31 361 SER A N 1
ATOM 2897 C CA . SER A 1 361 ? -13.696 17.025 -0.314 1.00 90.31 361 SER A CA 1
ATOM 2898 C C . SER A 1 361 ? -12.684 17.987 0.320 1.00 90.31 361 SER A C 1
ATOM 2900 O O . SER A 1 361 ? -12.999 19.154 0.545 1.00 90.31 361 SER A O 1
ATOM 2902 N N . GLY A 1 362 ? -11.454 17.535 0.582 1.00 87.69 362 GLY A N 1
ATOM 2903 C CA . GLY A 1 362 ? -10.395 18.385 1.125 1.00 87.69 362 GLY A CA 1
ATOM 2904 C C . GLY A 1 362 ? -9.757 19.304 0.087 1.00 87.69 362 GLY A C 1
ATOM 2905 O O . GLY A 1 362 ? -9.419 20.437 0.419 1.00 87.69 362 GLY A O 1
ATOM 2906 N N . LYS A 1 363 ? -9.642 18.861 -1.172 1.00 85.75 363 LYS A N 1
ATOM 2907 C CA . LYS A 1 363 ? -9.159 19.702 -2.283 1.00 85.75 363 LYS A CA 1
ATOM 2908 C C . LYS A 1 363 ? -10.148 20.801 -2.657 1.00 85.75 363 LYS A C 1
ATOM 2910 O O . LYS A 1 363 ? -9.719 21.895 -2.981 1.00 85.75 363 LYS A O 1
ATOM 2915 N N . ALA A 1 364 ? -11.451 20.533 -2.582 1.00 74.25 364 ALA A N 1
ATOM 2916 C CA . ALA A 1 364 ? -12.492 21.517 -2.892 1.00 74.25 364 ALA A CA 1
ATOM 2917 C C . ALA A 1 364 ? -12.564 22.695 -1.893 1.00 74.25 364 ALA A C 1
ATOM 2919 O O . ALA A 1 364 ? -13.263 23.671 -2.149 1.00 74.25 364 ALA A O 1
ATOM 2920 N N . LYS A 1 365 ? -11.881 22.589 -0.744 1.00 62.38 365 LYS A N 1
ATOM 2921 C CA . LYS A 1 365 ? -11.809 23.622 0.301 1.00 62.38 365 LYS A CA 1
ATOM 2922 C C . LYS A 1 365 ? -10.518 24.460 0.266 1.00 62.38 365 LYS A C 1
ATOM 2924 O O . LYS A 1 365 ? -10.375 25.338 1.116 1.00 62.38 365 LYS A O 1
ATOM 2929 N N . GLN A 1 366 ? -9.588 24.165 -0.645 1.00 53.66 366 GLN A N 1
ATOM 2930 C CA . GLN A 1 366 ? -8.394 24.981 -0.913 1.00 53.66 366 GLN A CA 1
ATOM 2931 C C . GLN A 1 366 ? -8.677 25.931 -2.069 1.00 53.66 366 GLN A C 1
ATOM 2933 O O . GLN A 1 366 ? -8.185 27.077 -1.990 1.00 53.66 366 GLN A O 1
#